Protein 4QHQ (pdb70)

CATH classification: 3.40.190.10 (+1 more: 3.40.190.10)

Organism: Burkholderia cenocepacia (strain ATCC BAA-245 / DSM 16553 / LMG 16656 / NCTC 13227 / J2315 / CF5610) (NCBI:txid216591)

Foldseek 3Di:
DAEEEEEPFPGVVLVVQLCVLLCPPVVDHYDYHYDHADPPPLVCQQVVVGFKYWYFFPLLVVLVCVVPVAQKDFLWFWWFFWWFKFAPADLAPVPAAQQFEEEFAARFLRQLVVVVQCVVSVQFDFAPPCNDPSHGHHPVRTPGHPSNYHYHHDHQLCVVVCRVPGGMYTHDPRNCVRSVHQRVPGGSGTGDPPDRITIGMMGRNVCSPPPVSVSSVDSSVDPSSQVCCCPVRVPSIHTPD

InterPro domains:
  IPR004872 Lipoprotein NlpA family [PF03180] (32-269)
  IPR004872 Lipoprotein NlpA family [PIRSF002854] (9-270)
  IPR004872 Lipoprotein NlpA family [PTHR30429] (13-269)
  IPR004872 Lipoprotein NlpA family [TIGR00363] (19-269)

Sequence (241 aa):
VIKVGTVAGPDSSSEVWQVVQKVAKEKEGLNVKVIEFNDYVQPNAALDSGDLDANSFQHQPYLDSQVKQRGYKIVSAGLTYISPIGVYSKKFKSLKDLPQGAKLAVPNDPSNENRALLLLQTQGVIKLKAGAGTGGNNATVLDIAENPKKLKISELDAAQLPRVLSDVDAAVINTNYALAANLQPTKDAIALESLTSPYANLIAVRAKDKDQQPWVKKLVKAYQSPEVKEFIKKQFKGSMVASF

Solvent-accessible surface area: 10335 Å² total

Radius of gyration: 18.21 Å; Cα contacts (8 Å, |Δi|>4): 493; chains: 1; bounding box: 34×39×51 Å

Nearest PDB structures (foldseek):
  4qhq-assembly1_A  TM=1.004E+00  e=5.718E-58  Burkholderia cenocepacia J2315
  4got-assembly1_A  TM=9.469E-01  e=1.196E-31  Bacillus subtilis subsp. subtilis str. 168
  4ef2-assembly2_B  TM=9.123E-01  e=5.871E-31  Enterococcus faecalis V583
  3up9-assembly1_A  TM=9.491E-01  e=9.399E-27  Schaalia dentiphila ATCC 17982
  4ntl-assembly1_A-2  TM=8.459E-01  e=2.495E-27  Enterococcus faecalis V583

Secondary structure (DSSP, 8-state):
-EEEEEETTHHHHHHHHHHHHHHHHH---EEEEEESSSSSHHHHHHHTS-SEEEEEEHHHHHHHHHHH---EEEEEE-EE---EEE-SS-SSGGGPPTT-EEEEE-SHHHHHHHHHHHHHTTS-EEPTTTTSTT----GGGEEE-TT--EEEEE-GGGGGGGGGGSSEEEE-HHHHHHTT--TTTT-SEE--SSSS--EEEEEEGGGTT-HHHHHHHHHHSSHHHHHHHHHHHTTSSEE--

Structure (mmCIF, N/CA/C/O backbone):
data_4QHQ
#
_entry.id   4QHQ
#
_cell.length_a   31.630
_cell.length_b   67.170
_cell.length_c   55.480
_cell.angle_alpha   90.000
_cell.angle_beta   101.600
_cell.angle_gamma   90.000
#
_symmetry.space_group_name_H-M   'P 1 21 1'
#
loop_
_entity.id
_entity.type
_entity.pdbx_description
1 polymer Lipoprotein
2 non-polymer METHIONINE
3 non-polymer DI(HYDROXYETHYL)ETHER
4 water water
#
loop_
_atom_site.group_PDB
_atom_site.id
_atom_site.type_symbol
_atom_site.label_atom_id
_atom_site.label_alt_id
_atom_site.label_comp_id
_atom_site.label_asym_id
_atom_site.label_entity_id
_atom_site.label_seq_id
_atom_site.pdbx_PDB_ins_code
_atom_site.Cartn_x
_atom_site.Cartn_y
_atom_site.Cartn_z
_atom_site.occupancy
_atom_site.B_iso_or_equiv
_atom_site.auth_seq_id
_atom_site.auth_comp_id
_atom_site.auth_asym_id
_atom_site.auth_atom_id
_atom_site.pdbx_PDB_model_num
ATOM 1 N N . VAL A 1 1 ? -9.410 3.935 18.104 1.00 26.29 31 VAL A N 1
ATOM 2 C CA . VAL A 1 1 ? -10.189 3.500 16.956 1.00 23.33 31 VAL A CA 1
ATOM 3 C C . VAL A 1 1 ? -10.236 4.603 15.915 1.00 26.11 31 VAL A C 1
ATOM 4 O O . VAL A 1 1 ? -10.770 5.685 16.165 1.00 30.65 31 VAL A O 1
ATOM 8 N N . ILE A 1 2 ? -9.665 4.322 14.750 1.00 20.05 32 ILE A N 1
ATOM 9 C CA . ILE A 1 2 ? -9.585 5.305 13.678 1.00 17.92 32 ILE A CA 1
ATOM 10 C C . ILE A 1 2 ? -10.727 5.145 12.679 1.00 22.03 32 ILE A C 1
ATOM 11 O O . ILE A 1 2 ? -10.780 4.164 11.934 1.00 21.53 32 ILE A O 1
ATOM 16 N N . LYS A 1 3 ? -11.633 6.121 12.669 1.00 17.72 33 LYS A N 1
ATOM 17 C CA . LYS A 1 3 ? -12.784 6.097 11.780 1.00 16.08 33 LYS A CA 1
ATOM 18 C C . LYS A 1 3 ? -12.437 6.793 10.469 1.00 15.44 33 LYS A C 1
ATOM 19 O O . LYS A 1 3 ? -12.142 7.993 10.438 1.00 15.01 33 LYS A O 1
ATOM 25 N N . VAL A 1 4 ? -12.441 6.020 9.390 1.00 15.66 34 VAL A N 1
ATOM 26 C CA . VAL A 1 4 ? -12.110 6.543 8.069 1.00 12.47 34 VAL A CA 1
ATOM 27 C C . VAL A 1 4 ? -13.333 6.497 7.185 1.00 12.67 34 VAL A C 1
ATOM 28 O O . VAL A 1 4 ? -13.877 5.425 6.938 1.00 14.29 34 VAL A O 1
ATOM 32 N N . GLY A 1 5 ? -13.764 7.664 6.717 1.00 12.13 35 GLY A N 1
ATOM 33 C CA . GLY A 1 5 ? -14.890 7.745 5.801 1.00 13.66 35 GLY A CA 1
ATOM 34 C C . GLY A 1 5 ? -14.491 7.536 4.357 1.00 13.80 35 GLY A C 1
ATOM 35 O O . GLY A 1 5 ? -13.484 8.065 3.885 1.00 12.44 35 GLY A O 1
ATOM 36 N N . THR A 1 6 ? -15.299 6.779 3.631 1.00 11.81 36 THR A N 1
ATOM 37 C CA . THR A 1 6 ? -15.029 6.591 2.220 1.00 13.64 36 THR A CA 1
ATOM 38 C C . THR A 1 6 ? -16.340 6.409 1.481 1.00 13.00 36 THR A C 1
ATOM 39 O O . THR A 1 6 ? -17.392 6.339 2.111 1.00 14.32 36 THR A O 1
ATOM 43 N N . VAL A 1 7 ? -16.275 6.376 0.156 1.00 12.28 37 VAL A N 1
ATOM 44 C CA . VAL A 1 7 ? -17.472 6.209 -0.648 1.00 11.71 37 VAL A CA 1
ATOM 45 C C . VAL A 1 7 ? -17.631 4.738 -1.021 1.00 12.82 37 VAL A C 1
ATOM 46 O O . VAL A 1 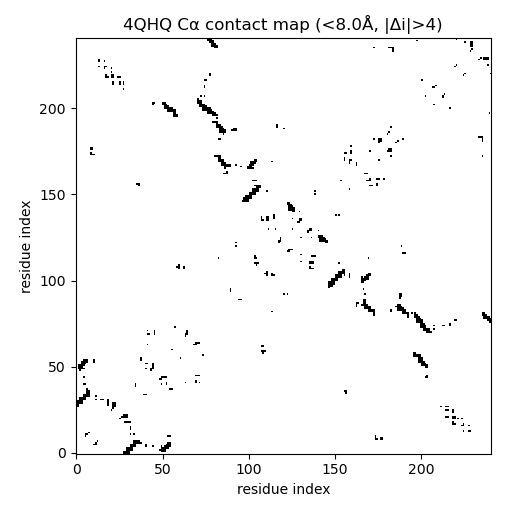7 ? -16.665 4.079 -1.410 1.00 13.79 37 VAL A O 1
ATOM 50 N N . ALA A 1 8 ? -18.844 4.219 -0.859 1.00 12.92 38 ALA A N 1
ATOM 51 C CA . ALA A 1 8 ? -19.141 2.839 -1.237 1.00 13.42 38 ALA A CA 1
ATOM 52 C C . ALA A 1 8 ? -18.695 2.575 -2.664 1.00 16.82 38 ALA A C 1
ATOM 53 O O . ALA A 1 8 ? -18.855 3.425 -3.539 1.00 24.98 38 ALA A O 1
ATOM 55 N N . GLY A 1 9 ? -18.153 1.392 -2.900 1.00 13.31 39 GLY A N 1
ATOM 56 C CA . GLY A 1 9 ? -17.631 1.064 -4.214 1.00 18.22 39 GLY A CA 1
ATOM 57 C C . GLY A 1 9 ? -16.158 0.732 -4.145 1.00 14.33 39 GLY A C 1
ATOM 58 O O . GLY A 1 9 ? -15.695 0.203 -3.139 1.00 15.45 39 GLY A O 1
ATOM 59 N N . PRO A 1 10 ? -15.410 1.058 -5.207 1.00 12.50 40 PRO A N 1
ATOM 60 C CA . PRO A 1 10 ? -13.973 0.771 -5.260 1.00 12.88 40 PRO A CA 1
ATOM 61 C C . PRO A 1 10 ? -13.213 1.279 -4.037 1.00 13.39 40 PRO A C 1
ATOM 62 O O . PRO A 1 10 ? -12.324 0.569 -3.548 1.00 13.56 40 PRO A O 1
ATOM 66 N N . ASP A 1 11 ? -13.544 2.472 -3.539 1.00 12.77 41 ASP A N 1
ATOM 67 C CA . ASP A 1 11 ? -12.834 3.001 -2.375 1.00 13.00 41 ASP A CA 1
ATOM 68 C C . ASP A 1 11 ? -13.035 2.114 -1.151 1.00 12.94 41 ASP A C 1
ATOM 69 O O . ASP A 1 11 ? -12.085 1.835 -0.411 1.00 13.24 41 ASP A O 1
ATOM 74 N N . SER A 1 12 ? -14.266 1.692 -0.899 1.00 12.09 42 SER A N 1
ATOM 75 C CA A SER A 1 12 ? -14.537 0.838 0.250 0.41 14.21 42 SER A CA 1
ATOM 76 C CA B SER A 1 12 ? -14.537 0.835 0.247 0.31 14.32 42 SER A CA 1
ATOM 77 C CA C SER A 1 12 ? -14.545 0.828 0.241 0.28 14.46 42 SER A CA 1
ATOM 78 C C . SER A 1 12 ? -13.840 -0.514 0.090 1.00 17.22 42 SER A C 1
ATOM 79 O O . SER A 1 12 ? -13.337 -1.076 1.060 1.00 15.32 42 SER A O 1
ATOM 86 N N . GLU A 1 13 ? -13.800 -1.030 -1.136 1.00 13.58 43 GLU A N 1
ATOM 87 C CA . GLU A 1 13 ? -13.084 -2.274 -1.392 1.00 13.93 43 GLU A CA 1
ATOM 88 C C . GLU A 1 13 ? -11.612 -2.122 -1.023 1.00 15.16 43 GLU A C 1
ATOM 89 O O . GLU A 1 13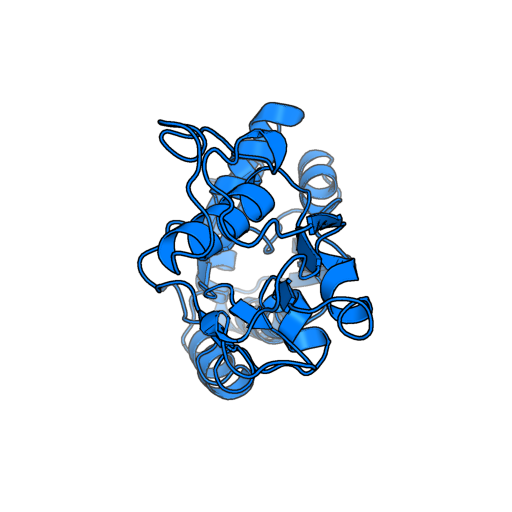 ? -11.074 -2.933 -0.276 1.00 14.19 43 GLU A O 1
ATOM 95 N N . VAL A 1 14 ? -10.962 -1.083 -1.537 1.00 13.34 44 VAL A N 1
ATOM 96 C CA . VAL A 1 14 ? -9.560 -0.827 -1.213 1.00 12.21 44 VAL A CA 1
ATOM 97 C C . VAL A 1 14 ? -9.348 -0.729 0.287 1.00 13.70 44 VAL A C 1
ATOM 98 O O . VAL A 1 14 ? -8.376 -1.275 0.841 1.00 13.78 44 VAL A O 1
ATOM 102 N N . TRP A 1 15 ? -10.281 -0.064 0.955 1.00 11.33 45 TRP A N 1
ATOM 103 C CA . TRP A 1 15 ? -10.141 0.139 2.391 1.00 13.37 45 TRP A CA 1
ATOM 104 C C . TRP A 1 15 ? -10.264 -1.126 3.234 1.00 11.74 45 TRP A C 1
ATOM 105 O O . TRP A 1 15 ? -9.747 -1.159 4.345 1.00 14.52 45 TRP A O 1
ATOM 116 N N . GLN A 1 16 ? -10.893 -2.173 2.705 1.00 13.69 46 GLN A N 1
ATOM 117 C CA . GLN A 1 16 ? -10.860 -3.465 3.381 1.00 13.28 46 GLN A CA 1
ATOM 118 C C . GLN A 1 16 ? -9.422 -3.982 3.441 1.00 13.92 46 GLN A C 1
ATOM 119 O O . GLN A 1 16 ? -8.998 -4.551 4.453 1.00 16.17 46 GLN A O 1
ATOM 125 N N . VAL A 1 17 ? -8.664 -3.762 2.370 1.00 15.22 47 VAL A N 1
ATOM 126 C CA . VAL A 1 17 ? -7.259 -4.149 2.365 1.00 18.77 47 VAL A CA 1
ATOM 127 C C . VAL A 1 17 ? -6.452 -3.245 3.301 1.00 15.33 47 VAL A C 1
ATOM 128 O O . VAL A 1 17 ? -5.626 -3.725 4.077 1.00 17.63 47 VAL A O 1
ATOM 132 N N . VAL A 1 18 ? -6.692 -1.937 3.227 1.00 15.35 48 VAL A N 1
ATOM 133 C CA . VAL A 1 18 ? -5.944 -1.007 4.062 1.00 14.03 48 VAL A CA 1
ATOM 134 C C . VAL A 1 18 ? -6.195 -1.315 5.541 1.00 15.00 48 VAL A C 1
ATOM 135 O O . VAL A 1 18 ? -5.279 -1.260 6.372 1.00 17.12 48 VAL A O 1
ATOM 139 N N . GLN A 1 19 ? -7.442 -1.644 5.866 1.00 16.13 49 GLN A N 1
ATOM 140 C CA . GLN A 1 19 ? -7.820 -2.006 7.229 1.00 16.92 49 GLN A CA 1
ATOM 141 C C . GLN A 1 19 ? -6.976 -3.166 7.737 1.00 18.24 49 GLN A C 1
ATOM 142 O O . GLN A 1 19 ? -6.489 -3.146 8.877 1.00 19.06 49 GLN A O 1
ATOM 148 N N . LYS A 1 20 ? -6.791 -4.171 6.884 1.00 17.78 50 LYS A N 1
ATOM 149 C CA . LYS A 1 20 ? -5.996 -5.340 7.238 1.00 21.65 50 LYS A CA 1
ATOM 150 C C . LYS A 1 20 ? -4.516 -4.987 7.421 1.00 17.40 50 LYS A C 1
ATOM 151 O O . LYS A 1 20 ? -3.903 -5.363 8.420 1.00 20.34 50 LYS A O 1
ATOM 153 N N . VAL A 1 21 ? -3.956 -4.247 6.468 1.00 18.99 51 VAL A N 1
ATOM 154 C CA . VAL A 1 21 ? -2.565 -3.812 6.547 1.00 20.25 51 VAL A CA 1
ATOM 155 C C . VAL A 1 21 ? -2.322 -2.932 7.777 1.00 17.95 51 VAL A C 1
ATOM 156 O O . VAL A 1 21 ? -1.330 -3.102 8.491 1.00 20.39 51 VAL A O 1
ATOM 160 N N . ALA A 1 22 ? -3.230 -1.991 8.018 1.00 18.35 52 ALA A N 1
ATOM 161 C CA . ALA A 1 22 ? -3.104 -1.096 9.169 1.00 17.72 52 ALA A CA 1
ATOM 162 C C . ALA A 1 22 ? -3.008 -1.878 10.477 1.00 17.70 52 ALA A C 1
ATOM 163 O O . ALA A 1 22 ? -2.205 -1.555 11.350 1.00 20.02 52 ALA A O 1
ATOM 165 N N . LYS A 1 23 ? -3.807 -2.929 10.604 1.00 18.26 53 LYS A N 1
ATOM 166 C CA . LYS A 1 23 ? -3.755 -3.752 11.803 1.00 23.03 53 LYS A CA 1
ATOM 167 C C . LYS A 1 23 ? -2.455 -4.541 11.887 1.00 24.31 53 LYS A C 1
ATOM 168 O O . LYS A 1 23 ? -1.766 -4.508 12.904 1.00 26.51 53 LYS A O 1
ATOM 174 N N . GLU A 1 24 ? -2.111 -5.236 10.810 1.00 22.57 54 GLU A N 1
ATOM 175 C CA . GLU A 1 24 ? -0.992 -6.170 10.837 1.00 23.57 54 GLU A CA 1
ATOM 176 C C . GLU A 1 24 ? 0.377 -5.495 10.860 1.00 24.05 54 GLU A C 1
ATOM 177 O O . GLU A 1 24 ? 1.311 -5.989 11.488 1.00 32.79 54 GLU A O 1
ATOM 183 N N . LYS A 1 25 ? 0.498 -4.372 10.168 1.00 29.77 55 LYS A N 1
ATOM 184 C CA . LYS A 1 25 ? 1.790 -3.724 9.997 1.00 27.50 55 LYS A CA 1
ATOM 185 C C . LYS A 1 25 ? 1.941 -2.501 10.893 1.00 27.45 55 LYS A C 1
ATOM 186 O O . LYS A 1 25 ? 3.050 -2.160 11.295 1.00 31.26 55 LYS A O 1
ATOM 192 N N . GLU A 1 26 ? 0.831 -1.840 11.207 1.00 24.32 56 GLU A N 1
ATOM 193 C CA . GLU A 1 26 ? 0.902 -0.580 11.945 1.00 27.87 56 GLU A CA 1
ATOM 194 C C . GLU A 1 26 ? 0.202 -0.609 13.306 1.00 24.70 56 GLU A C 1
ATOM 195 O O . GLU A 1 26 ? 0.198 0.389 14.018 1.00 33.70 56 GLU A O 1
ATOM 201 N N . GLY A 1 27 ? -0.386 -1.746 13.663 1.00 25.59 57 GLY A N 1
ATOM 202 C CA . GLY A 1 27 ? -1.084 -1.873 14.935 1.00 30.50 57 GLY A CA 1
ATOM 203 C C . GLY A 1 27 ? -2.290 -0.958 15.114 1.00 28.46 57 GLY A C 1
ATOM 204 O O . GLY A 1 27 ? -2.748 -0.744 16.239 1.00 32.54 57 GLY A O 1
ATOM 205 N N . LEU A 1 28 ? -2.810 -0.425 14.009 1.00 21.20 58 LEU A N 1
ATOM 206 C CA . LEU A 1 28 ? -3.953 0.482 14.045 1.00 22.60 58 LEU A CA 1
ATOM 207 C C . LEU A 1 28 ? -5.275 -0.258 13.931 1.00 25.09 58 LEU A C 1
ATOM 208 O O . LEU A 1 28 ? -5.392 -1.220 13.169 1.00 25.13 58 LEU A O 1
ATOM 213 N N . ASN A 1 29 ? -6.271 0.218 14.672 1.00 20.55 59 ASN A N 1
ATOM 214 C CA . ASN A 1 29 ? -7.636 -0.288 14.573 1.00 20.29 59 ASN A CA 1
ATOM 215 C C . ASN A 1 29 ? -8.472 0.647 13.707 1.00 20.50 59 ASN A C 1
ATOM 216 O O . ASN A 1 29 ? -8.982 1.659 14.185 1.00 22.96 59 ASN A O 1
ATOM 221 N N . VAL A 1 30 ? -8.602 0.302 12.429 1.00 17.07 60 VAL A N 1
ATOM 222 C CA . VAL A 1 30 ? -9.309 1.150 11.480 1.00 19.15 60 VAL A CA 1
ATOM 223 C C . VAL A 1 30 ? -10.736 0.668 11.266 1.00 20.23 60 VAL A C 1
ATOM 224 O O . VAL A 1 30 ? -10.973 -0.522 11.039 1.00 20.61 60 VAL A O 1
ATOM 228 N N . LYS A 1 31 ? -11.687 1.592 11.355 1.00 17.31 61 LYS A N 1
ATOM 229 C CA . LYS A 1 31 ? -13.064 1.281 11.003 1.00 17.57 61 LYS A CA 1
ATOM 230 C C . LYS A 1 31 ? -13.425 2.050 9.742 1.00 16.34 61 LYS A C 1
ATOM 231 O O . LYS A 1 31 ? -13.163 3.251 9.629 1.00 19.25 61 LYS A O 1
ATOM 237 N N . VAL A 1 32 ? -13.994 1.349 8.770 1.00 17.41 62 VAL A N 1
ATOM 238 C CA . VAL A 1 32 ? -14.323 1.965 7.496 1.00 17.03 62 VAL A CA 1
ATOM 239 C C . VAL A 1 32 ? -15.793 2.337 7.482 1.00 15.87 62 VAL A C 1
ATOM 240 O O . VAL A 1 32 ? -16.668 1.472 7.546 1.00 21.75 62 VAL A O 1
ATOM 244 N N . ILE A 1 33 ? -16.050 3.639 7.424 1.00 14.90 63 ILE A N 1
ATOM 245 C CA . ILE A 1 33 ? -17.406 4.172 7.433 1.00 16.15 63 ILE A CA 1
ATOM 246 C C . ILE A 1 33 ? -17.771 4.561 6.008 1.00 15.50 63 ILE A C 1
ATOM 247 O O . ILE A 1 33 ? -17.142 5.435 5.430 1.00 14.49 63 ILE A O 1
ATOM 252 N N . GLU A 1 34 ? -18.801 3.929 5.459 1.00 17.46 64 GLU A N 1
ATOM 253 C CA . GLU A 1 34 ? -19.172 4.138 4.067 1.00 14.83 64 GLU A CA 1
ATOM 254 C C . GLU A 1 34 ? -20.255 5.192 3.872 1.00 15.50 64 GLU A C 1
ATOM 255 O O . GLU A 1 34 ? -21.219 5.271 4.634 1.00 19.14 64 GLU A O 1
ATOM 261 N N . PHE A 1 35 ? -20.077 5.999 2.831 1.00 13.69 65 PHE A N 1
ATOM 262 C CA . PHE A 1 35 ? -21.035 7.018 2.446 1.00 15.22 65 PHE A CA 1
ATOM 263 C C . PHE A 1 35 ? -21.422 6.725 1.009 1.00 18.01 65 PHE A C 1
ATOM 264 O O . PHE A 1 35 ? -20.630 6.163 0.248 1.00 17.29 65 PHE A O 1
ATOM 272 N N . ASN A 1 36 ? -22.631 7.111 0.627 1.00 19.18 66 ASN A N 1
ATOM 273 C CA . ASN A 1 36 ? -23.136 6.782 -0.692 1.00 17.86 66 ASN A CA 1
ATOM 274 C C . ASN A 1 36 ? -22.665 7.746 -1.771 1.00 19.66 66 ASN A C 1
ATOM 275 O O . ASN A 1 36 ? -22.618 7.381 -2.943 1.00 22.44 66 ASN A O 1
ATOM 277 N N . ASP A 1 37 ? -22.339 8.976 -1.381 1.00 17.56 67 ASP A N 1
ATOM 278 C CA . ASP A 1 37 ? -21.880 9.973 -2.348 1.00 16.43 67 ASP A CA 1
ATOM 279 C C . ASP A 1 37 ? -20.824 10.918 -1.757 1.00 14.59 67 ASP A C 1
ATOM 280 O O . ASP A 1 37 ? -20.349 10.698 -0.645 1.00 16.74 67 ASP A O 1
ATOM 285 N N . TYR A 1 38 ? -20.486 11.976 -2.493 1.00 12.14 68 TYR A N 1
ATOM 286 C CA . TYR A 1 38 ? -19.348 12.827 -2.152 1.00 12.92 68 TYR A CA 1
ATOM 287 C C . TYR A 1 38 ? -19.688 13.870 -1.108 1.00 13.24 68 TYR A C 1
ATOM 288 O O . TYR A 1 38 ? -18.795 14.536 -0.602 1.00 14.42 68 TYR A O 1
ATOM 297 N N . VAL A 1 39 ? -20.976 14.014 -0.800 1.00 15.21 69 VAL A N 1
ATOM 298 C CA . VAL A 1 39 ? -21.484 15.206 -0.119 1.00 17.90 69 VAL A CA 1
ATOM 299 C C . VAL A 1 39 ? -21.071 15.324 1.342 1.00 14.55 69 VAL A C 1
ATOM 300 O O . VAL A 1 39 ? -20.751 16.416 1.823 1.00 17.31 69 VAL A O 1
ATOM 304 N N . GLN A 1 40 ? -21.062 14.204 2.051 1.00 14.90 70 GLN A N 1
ATOM 305 C CA . GLN A 1 40 ? -20.910 14.265 3.506 1.00 15.82 70 GLN A CA 1
ATOM 306 C C . GLN A 1 40 ? -19.550 14.016 4.161 1.00 18.02 70 GLN A C 1
ATOM 307 O O . GLN A 1 40 ? -19.360 14.486 5.279 1.00 15.36 70 GLN A O 1
ATOM 313 N N . PRO A 1 41 ? -18.628 13.260 3.524 1.00 13.84 71 PRO A N 1
ATOM 314 C CA . PRO A 1 41 ? -17.441 12.912 4.329 1.00 10.55 71 PRO A CA 1
ATOM 315 C C . PRO A 1 41 ? -16.607 14.070 4.864 1.00 12.94 71 PRO A C 1
ATOM 316 O O . PRO A 1 41 ? -16.066 13.923 5.974 1.00 11.91 71 PRO A O 1
ATOM 320 N N . ASN A 1 42 ? -16.509 15.196 4.165 1.00 12.10 72 ASN A N 1
ATOM 321 C CA . ASN A 1 42 ? -15.743 16.309 4.733 1.00 12.24 72 ASN A CA 1
ATOM 322 C C . ASN A 1 42 ? -16.433 16.952 5.930 1.00 11.68 72 ASN A C 1
ATOM 323 O O . ASN A 1 42 ? -15.772 17.299 6.903 1.00 12.21 72 ASN A O 1
ATOM 328 N N . ALA A 1 43 ? -17.751 17.103 5.869 1.00 13.13 73 ALA A N 1
ATOM 329 C CA . ALA A 1 43 ? -18.513 17.635 6.986 1.00 17.37 73 ALA A CA 1
ATOM 330 C C . ALA A 1 43 ? -18.370 16.718 8.207 1.00 15.49 73 ALA A C 1
ATOM 331 O O . ALA A 1 43 ? -18.256 17.176 9.354 1.00 17.90 73 ALA A O 1
ATOM 333 N N . ALA A 1 44 ? -18.342 15.416 7.942 1.00 14.29 74 ALA A N 1
ATOM 334 C CA . ALA A 1 44 ? -18.245 14.418 8.999 1.00 19.30 74 ALA A CA 1
ATOM 335 C C . ALA A 1 44 ? -16.850 14.420 9.613 1.00 14.93 74 ALA A C 1
ATOM 336 O O . ALA A 1 44 ? -16.697 14.206 10.811 1.00 16.06 74 ALA A O 1
ATOM 338 N N . LEU A 1 45 ? -15.836 14.681 8.803 1.00 12.38 75 LEU A N 1
ATOM 339 C CA . LEU A 1 45 ? -14.478 14.852 9.297 1.00 15.43 75 LEU A CA 1
ATOM 340 C C . LEU A 1 45 ? -14.328 16.142 10.110 1.00 15.09 75 LEU A C 1
ATOM 341 O O . LEU A 1 45 ? -13.725 16.160 11.185 1.00 16.76 75 LEU A O 1
ATOM 346 N N . ASP A 1 46 ? -14.878 17.229 9.587 1.00 14.78 76 ASP A N 1
ATOM 347 C CA . ASP A 1 46 ? -14.815 18.518 10.251 1.00 15.99 76 ASP A CA 1
ATOM 348 C C . ASP A 1 46 ? -15.485 18.471 11.631 1.00 19.79 76 ASP A C 1
ATOM 349 O O . ASP A 1 46 ? -15.029 19.123 12.575 1.00 22.10 76 ASP A O 1
ATOM 354 N N . SER A 1 47 ? -16.553 17.682 11.748 1.00 16.53 77 SER A N 1
ATOM 355 C CA . SER A 1 47 ? -17.357 17.646 12.972 1.00 20.48 77 SER A CA 1
ATOM 356 C C . SER A 1 47 ? -16.796 16.704 14.028 1.00 20.38 77 SER A C 1
ATOM 357 O O . SER A 1 47 ? -17.238 16.730 15.173 1.00 25.54 77 SER A O 1
ATOM 360 N N . GLY A 1 48 ? -15.844 15.861 13.651 1.00 18.77 78 GLY A N 1
ATOM 361 C CA . GLY A 1 48 ? -15.230 14.956 14.608 1.00 18.54 78 GLY A CA 1
ATOM 362 C C . GLY A 1 48 ? -15.756 13.542 14.477 1.00 20.63 78 GLY A C 1
ATOM 363 O O . GLY A 1 48 ? -15.213 12.615 15.071 1.00 21.60 78 GLY A O 1
ATOM 364 N N . ASP A 1 49 ? -16.810 13.371 13.685 1.00 18.28 79 ASP A N 1
ATOM 365 C CA . ASP A 1 49 ? -17.419 12.054 13.517 1.00 20.34 79 ASP A CA 1
ATOM 366 C C . ASP A 1 49 ? -16.472 11.073 12.841 1.00 24.01 79 ASP A C 1
ATOM 367 O O . ASP A 1 49 ? -16.544 9.869 13.083 1.00 25.09 79 ASP A O 1
ATOM 372 N N . LEU A 1 50 ? -15.599 11.594 11.982 1.00 16.63 80 LEU A N 1
ATOM 373 C CA . LEU A 1 50 ? -14.537 10.795 11.387 1.00 16.25 80 LEU A CA 1
ATOM 374 C C . LEU A 1 50 ? -13.192 11.324 11.838 1.00 15.54 80 LEU A C 1
ATOM 375 O O . LEU A 1 50 ? -13.060 12.495 12.202 1.00 17.40 80 LEU A O 1
ATOM 380 N N . ASP A 1 51 ? -12.185 10.463 11.771 1.00 15.91 81 ASP A N 1
ATOM 381 C CA . ASP A 1 51 ? -10.798 10.882 11.930 1.00 13.39 81 ASP A CA 1
ATOM 382 C C . ASP A 1 51 ? -10.070 11.171 10.608 1.00 14.53 81 ASP A C 1
ATOM 383 O O . ASP A 1 51 ? -9.100 11.928 10.580 1.00 14.70 81 ASP A O 1
ATOM 388 N N . ALA A 1 52 ? -10.523 10.555 9.522 1.00 15.05 82 ALA A N 1
ATOM 389 C CA . ALA A 1 52 ? -9.941 10.795 8.219 1.00 14.18 82 ALA A CA 1
ATOM 390 C C . ALA A 1 52 ? -10.982 10.447 7.172 1.00 11.79 82 ALA A C 1
ATOM 391 O O . ALA A 1 52 ? -11.968 9.764 7.463 1.00 13.34 82 ALA A O 1
ATOM 393 N N . ASN A 1 53 ? -10.770 10.914 5.953 1.00 9.96 83 ASN A N 1
ATOM 394 C CA . ASN A 1 53 ? -11.552 10.394 4.841 1.00 11.21 83 ASN A CA 1
ATOM 395 C C . ASN A 1 53 ? -10.674 10.135 3.637 1.00 12.50 83 ASN A C 1
ATOM 396 O O . ASN A 1 53 ? -9.538 10.594 3.577 1.00 11.42 83 ASN A O 1
ATOM 401 N N . SER A 1 54 ? -11.204 9.368 2.692 1.00 10.07 84 SER A N 1
ATOM 402 C CA . SER A 1 54 ? -10.426 8.919 1.542 1.00 8.89 84 SER A CA 1
ATOM 403 C C . SER A 1 54 ? -11.380 8.721 0.385 1.00 10.28 84 SER A C 1
ATOM 404 O O . SER A 1 54 ? -11.870 7.616 0.141 1.00 11.54 84 SER A O 1
ATOM 407 N N . PHE A 1 55 ? -11.670 9.815 -0.314 1.00 7.90 85 PHE A N 1
ATOM 408 C CA . PHE A 1 55 ? -12.674 9.772 -1.369 1.00 8.17 85 PHE A CA 1
ATOM 409 C C . PHE A 1 55 ? -12.508 10.856 -2.430 1.00 8.88 85 PHE A C 1
ATOM 410 O O . PHE A 1 55 ? -13.232 10.831 -3.406 1.00 10.79 85 PHE A O 1
ATOM 418 N N . GLN A 1 56 ? -11.613 11.818 -2.230 1.00 8.45 86 GLN A N 1
ATOM 419 C CA . GLN A 1 56 ? -11.615 13.014 -3.071 1.00 9.01 86 GLN A CA 1
ATOM 420 C C . GLN A 1 56 ? -10.258 13.363 -3.639 1.00 8.96 86 GLN A C 1
ATOM 421 O O . GLN A 1 56 ? -9.231 12.874 -3.184 1.00 8.81 86 GLN A O 1
ATOM 427 N N . HIS A 1 57 ? -10.262 14.225 -4.654 1.00 8.67 87 HIS A N 1
ATOM 428 C CA . HIS A 1 57 ? -9.026 14.827 -5.154 1.00 8.42 87 HIS A CA 1
ATOM 429 C C . HIS A 1 57 ? -8.848 16.245 -4.586 1.00 9.55 87 HIS A C 1
ATOM 430 O O . HIS A 1 57 ? -9.745 16.774 -3.928 1.00 10.11 87 HIS A O 1
ATOM 437 N N . GLN A 1 58 ? -7.679 16.837 -4.803 1.00 8.88 88 GLN A N 1
ATOM 438 C CA . GLN A 1 58 ? -7.401 18.162 -4.265 1.00 10.54 88 GLN A CA 1
ATOM 439 C C . GLN A 1 58 ? -8.322 19.276 -4.789 1.00 11.07 88 GLN A C 1
ATOM 440 O O . GLN A 1 58 ? -8.746 20.134 -4.009 1.00 11.79 88 GLN A O 1
ATOM 446 N N . PRO A 1 59 ? -8.654 19.273 -6.094 1.00 10.32 89 PRO A N 1
ATOM 447 C CA . PRO A 1 59 ? -9.595 20.304 -6.554 1.00 11.38 89 PRO A CA 1
ATOM 448 C C . PRO A 1 59 ? -10.939 20.209 -5.825 1.00 9.51 89 PRO A C 1
ATOM 449 O O . PRO A 1 59 ? -11.522 21.244 -5.487 1.00 12.45 89 PRO A O 1
ATOM 453 N N . TYR A 1 60 ? -11.404 19.002 -5.542 1.00 9.20 90 TYR A N 1
ATOM 454 C CA . TYR A 1 60 ? -12.648 18.860 -4.789 1.00 9.12 90 TYR A CA 1
ATOM 455 C C . TYR A 1 60 ? -12.505 19.407 -3.354 1.00 9.55 90 TYR A C 1
ATOM 456 O O . TYR A 1 60 ? -13.368 20.150 -2.881 1.00 12.36 90 TYR A O 1
ATOM 465 N N . LEU A 1 61 ? -11.424 19.043 -2.671 1.00 8.70 91 LEU A N 1
ATOM 466 C CA . LEU A 1 61 ? -11.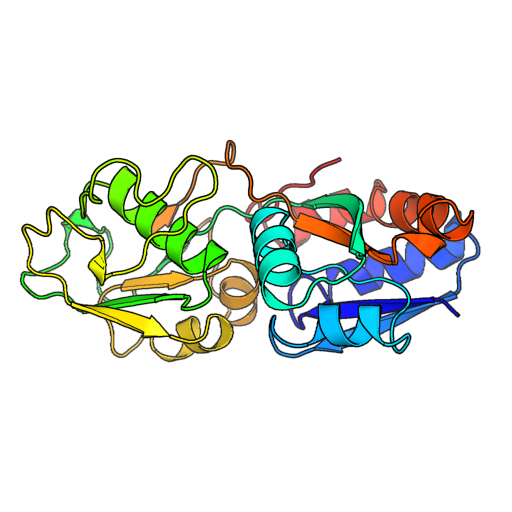182 19.531 -1.315 1.00 9.37 91 LEU A CA 1
ATOM 467 C C . LEU A 1 61 ? -11.086 21.054 -1.315 1.00 11.33 91 LEU A C 1
ATOM 468 O O . LEU A 1 61 ? -11.636 21.723 -0.439 1.00 12.92 91 LEU A O 1
ATOM 473 N N . ASP A 1 62 ? -10.392 21.611 -2.307 1.00 10.87 92 ASP A N 1
ATOM 474 C CA . ASP A 1 62 ? -10.257 23.069 -2.406 1.00 12.57 92 ASP A CA 1
ATOM 475 C C . ASP A 1 62 ? -11.619 23.753 -2.551 1.00 14.59 92 ASP A C 1
ATOM 476 O O . ASP A 1 62 ? -11.875 24.794 -1.932 1.00 14.80 92 ASP A O 1
ATOM 481 N N . SER A 1 63 ? -12.482 23.165 -3.374 1.00 12.46 93 SER A N 1
ATOM 482 C CA . SER A 1 63 ? -13.833 23.680 -3.569 1.00 13.03 93 SER A CA 1
ATOM 483 C C . SER A 1 63 ? -14.609 23.630 -2.258 1.00 12.23 93 SER A C 1
ATOM 484 O O . SER A 1 63 ? -15.286 24.585 -1.889 1.00 14.25 93 SER A O 1
ATOM 487 N N . GLN A 1 64 ? -14.498 22.510 -1.557 1.00 13.19 94 GLN A N 1
ATOM 488 C CA . GLN A 1 64 ? -15.173 22.357 -0.269 1.00 12.47 94 GLN A CA 1
ATOM 489 C C . GLN A 1 64 ? -14.668 23.353 0.785 1.00 12.78 94 GLN A C 1
ATOM 490 O O . GLN A 1 64 ? -15.445 23.892 1.580 1.00 14.92 94 GLN A O 1
ATOM 496 N N . VAL A 1 65 ? -13.364 23.598 0.790 1.00 13.82 95 VAL A N 1
ATOM 497 C CA . VAL A 1 65 ? -12.782 24.579 1.693 1.00 16.14 95 VAL A CA 1
ATOM 498 C C . VAL A 1 65 ? -13.298 25.979 1.345 1.00 17.59 95 VAL A C 1
ATOM 499 O O . VAL A 1 65 ? -13.613 26.772 2.233 1.00 18.23 95 VAL A O 1
ATOM 503 N N . LYS A 1 66 ? -13.430 26.272 0.056 1.00 15.45 96 LYS A N 1
ATOM 504 C CA . LYS A 1 66 ? -13.920 27.584 -0.360 1.00 18.75 96 LYS A CA 1
ATOM 505 C C . LYS A 1 66 ? -15.369 27.787 0.068 1.00 16.56 96 LYS A C 1
ATOM 506 O O . LYS A 1 66 ? -15.785 28.892 0.406 1.00 18.65 96 LYS A O 1
ATOM 512 N N . GLN A 1 67 ? -16.134 26.705 0.063 1.00 15.57 97 GLN A N 1
ATOM 513 C CA . GLN A 1 67 ? -17.548 26.770 0.410 1.00 17.93 97 GLN A CA 1
ATOM 514 C C . GLN A 1 67 ? -17.824 26.776 1.913 1.00 17.21 97 GLN A C 1
ATOM 515 O O . GLN A 1 67 ? -18.735 27.448 2.373 1.00 19.00 97 GLN A O 1
ATOM 521 N N . ARG A 1 68 ? -17.043 26.007 2.668 1.00 16.89 98 ARG A N 1
ATOM 522 C CA . ARG A 1 68 ? -17.360 25.752 4.070 1.00 17.31 98 ARG A CA 1
ATOM 523 C C . ARG A 1 68 ? -16.242 26.125 5.045 1.00 22.95 98 ARG A C 1
ATOM 524 O O . ARG A 1 68 ? -16.428 26.029 6.251 1.00 22.22 98 ARG A O 1
ATOM 532 N N . GLY A 1 69 ? -15.084 26.522 4.525 1.00 24.17 99 GLY A N 1
ATOM 533 C CA . GLY A 1 69 ? -13.961 26.900 5.367 1.00 24.28 99 GLY A CA 1
ATOM 534 C C . GLY A 1 69 ? -13.395 25.776 6.219 1.00 23.19 99 GLY A C 1
ATOM 535 O O . GLY A 1 69 ? -12.798 26.035 7.272 1.00 23.95 99 GLY A O 1
ATOM 536 N N . TYR A 1 70 ? -13.578 24.536 5.773 1.00 22.68 100 TYR A N 1
ATOM 537 C CA . TYR A 1 70 ? -13.080 23.372 6.503 1.00 23.68 100 TYR A CA 1
ATOM 538 C C . TYR A 1 70 ? -11.587 23.472 6.768 1.00 24.55 100 TYR A C 1
ATOM 539 O O . TYR A 1 70 ? -10.814 23.830 5.879 1.00 22.83 100 TYR A O 1
ATOM 548 N N . LYS A 1 71 ? -11.186 23.138 7.991 1.00 26.13 101 LYS A N 1
ATOM 549 C CA . LYS A 1 71 ? -9.770 23.060 8.337 1.00 25.67 101 LYS A CA 1
ATOM 550 C C . LYS A 1 71 ? -9.286 21.628 8.124 1.00 22.50 101 LYS A C 1
ATOM 551 O O . LYS A 1 71 ? -9.013 20.895 9.087 1.00 21.68 101 LYS A O 1
ATOM 553 N N . ILE A 1 72 ? -9.186 21.252 6.854 1.00 19.39 102 ILE A N 1
ATOM 554 C CA . ILE A 1 72 ? -8.910 19.885 6.439 1.00 15.75 102 ILE A CA 1
ATOM 555 C C . ILE A 1 72 ? -7.811 19.908 5.396 1.00 17.52 102 ILE A C 1
ATOM 556 O O . ILE A 1 72 ? -7.833 20.737 4.489 1.00 25.13 102 ILE A O 1
ATOM 561 N N . VAL A 1 73 ? -6.858 18.991 5.514 1.00 16.07 103 VAL A N 1
ATOM 562 C CA . VAL A 1 73 ? -5.710 18.948 4.624 1.00 16.25 103 VAL A CA 1
ATOM 563 C C . VAL A 1 73 ? -5.407 17.531 4.185 1.00 16.39 103 VAL A C 1
ATOM 564 O O . VAL A 1 73 ? -5.797 16.560 4.839 1.00 13.89 103 VAL A O 1
ATOM 568 N N . SER A 1 74 ? -4.680 17.422 3.081 1.00 13.17 104 SER A N 1
ATOM 569 C CA . SER A 1 74 ? -4.220 16.134 2.607 1.00 12.93 104 SER A CA 1
ATOM 570 C C . SER A 1 74 ? -3.103 15.602 3.490 1.00 12.36 104 SER A C 1
ATOM 571 O O . SER A 1 74 ? -2.195 16.336 3.887 1.00 17.10 104 SER A O 1
ATOM 574 N N . ALA A 1 75 ? -3.188 14.317 3.805 1.00 12.69 105 ALA A N 1
ATOM 575 C CA . ALA A 1 75 ? -2.122 13.618 4.497 1.00 12.08 105 ALA A CA 1
ATOM 576 C C . ALA A 1 75 ? -1.305 12.773 3.521 1.00 12.49 105 ALA A C 1
ATOM 577 O O . ALA A 1 75 ? -0.263 12.245 3.872 1.00 16.07 105 ALA A O 1
ATOM 579 N N . GLY A 1 76 ? -1.786 12.636 2.289 1.00 13.07 106 GLY A N 1
ATOM 580 C CA . GLY A 1 76 ? -1.070 11.844 1.305 1.00 12.80 106 GLY A CA 1
ATOM 581 C C . GLY A 1 76 ? -1.963 11.360 0.186 1.00 11.35 106 GLY A C 1
ATOM 582 O O . GLY A 1 76 ? -3.188 11.320 0.318 1.00 13.64 106 GLY A O 1
ATOM 583 N N . LEU A 1 77 ? -1.341 10.973 -0.919 1.00 11.23 107 LEU A N 1
ATOM 584 C CA . LEU A 1 77 ? -2.089 10.585 -2.103 1.00 10.57 107 LEU A CA 1
ATOM 585 C C . LEU A 1 77 ? -2.404 9.099 -2.109 1.00 10.94 107 LEU A C 1
ATOM 586 O O . LEU A 1 77 ? -1.690 8.297 -1.491 1.00 11.85 107 LEU A O 1
ATOM 591 N N . THR A 1 78 ? -3.471 8.740 -2.824 1.00 9.51 108 THR A N 1
ATOM 592 C CA . THR A 1 78 ? -3.923 7.358 -2.862 1.00 9.61 108 THR A CA 1
ATOM 593 C C . THR A 1 78 ? -3.820 6.770 -4.275 1.00 8.25 108 THR A C 1
ATOM 594 O O . THR A 1 78 ? -2.901 6.016 -4.572 1.00 10.54 108 THR A O 1
ATOM 598 N N . TYR A 1 79 ? -4.752 7.145 -5.153 1.00 10.12 109 TYR A N 1
ATOM 599 C CA . TYR A 1 79 ? -4.712 6.707 -6.545 1.00 12.05 109 TYR A CA 1
ATOM 600 C C . TYR A 1 79 ? -5.286 7.813 -7.404 1.00 8.68 109 TYR A C 1
ATOM 601 O O . TYR A 1 79 ? -5.977 8.698 -6.905 1.00 9.32 109 TYR A O 1
ATOM 610 N N . ILE A 1 80 ? -5.019 7.722 -8.708 1.00 9.70 110 ILE A N 1
ATOM 611 C CA . ILE A 1 80 ? -5.643 8.581 -9.702 1.00 10.13 110 ILE A CA 1
ATOM 612 C C . ILE A 1 80 ? -6.487 7.706 -10.631 1.00 11.26 110 ILE A C 1
ATOM 613 O O . ILE A 1 80 ? -6.159 6.538 -10.888 1.00 12.62 110 ILE A O 1
ATOM 618 N N . SER A 1 81 ? -7.599 8.256 -11.101 1.00 8.25 111 SER A N 1
ATOM 619 C CA . SER A 1 81 ? -8.516 7.477 -11.914 1.00 10.21 111 SER A CA 1
ATOM 620 C C . SER A 1 81 ? -9.102 8.359 -13.002 1.00 10.02 111 SER A C 1
ATOM 621 O O . SER A 1 81 ? -10.124 9.015 -12.780 1.00 11.48 111 SER A O 1
ATOM 624 N N . PRO A 1 82 ? -8.457 8.375 -14.170 1.00 10.36 112 PRO A N 1
ATOM 625 C CA . PRO A 1 82 ? -8.900 9.203 -15.303 1.00 10.22 112 PRO A CA 1
ATOM 626 C C . PRO A 1 82 ? -10.396 9.072 -15.574 1.00 12.85 112 PRO A C 1
ATOM 627 O O . PRO A 1 82 ? -10.930 7.967 -15.671 1.00 10.99 112 PRO A O 1
ATOM 631 N N . ILE A 1 83 ? -11.064 10.210 -15.669 1.00 9.55 113 ILE A N 1
ATOM 632 C CA . ILE A 1 83 ? -12.502 10.211 -15.842 1.00 8.95 113 ILE A CA 1
ATOM 633 C C . ILE A 1 83 ? -12.842 9.894 -17.295 1.00 10.40 113 ILE A C 1
ATOM 634 O O . ILE A 1 83 ? -12.142 10.309 -18.231 1.00 11.87 113 ILE A O 1
ATOM 639 N N . GLY A 1 84 ? -13.907 9.131 -17.471 1.00 9.33 114 GLY A N 1
ATOM 640 C CA . GLY A 1 84 ? -14.299 8.716 -18.805 1.00 12.13 114 GLY A CA 1
ATOM 641 C C . GLY A 1 84 ? -15.630 9.261 -19.260 1.00 10.56 114 GLY A C 1
ATOM 642 O O . GLY A 1 84 ? -16.452 9.737 -18.447 1.00 9.46 114 GLY A O 1
ATOM 643 N N . VAL A 1 85 ? -15.833 9.181 -20.571 1.00 12.31 115 VAL A N 1
ATOM 644 C CA . VAL A 1 85 ? -17.113 9.457 -21.203 1.00 10.84 115 VAL A CA 1
ATOM 645 C C . VAL A 1 85 ? -17.704 8.111 -21.598 1.00 11.59 115 VAL A C 1
ATOM 646 O O . VAL A 1 85 ? -17.015 7.272 -22.211 1.00 12.15 115 VAL A O 1
ATOM 650 N N . TYR A 1 86 ? -18.986 7.924 -21.279 1.00 12.41 116 TYR A N 1
ATOM 651 C CA . TYR A 1 86 ? -19.677 6.659 -21.491 1.00 12.16 116 TYR A CA 1
ATOM 652 C C . TYR A 1 86 ? -20.921 6.891 -22.315 1.00 12.40 116 TYR A C 1
ATOM 653 O O . TYR A 1 86 ? -21.504 7.968 -22.284 1.00 12.54 116 TYR A O 1
ATOM 662 N N . SER A 1 87 ? -21.307 5.873 -23.073 1.00 15.23 117 SER A N 1
ATOM 663 C CA . SER A 1 87 ? -22.497 5.953 -23.899 1.00 13.44 117 SER A CA 1
ATOM 664 C C . SER A 1 87 ? -23.043 4.570 -24.158 1.00 15.78 117 SER A C 1
ATOM 665 O O . SER A 1 87 ? -22.296 3.623 -24.394 1.00 19.24 117 SER A O 1
ATOM 668 N N . LYS A 1 88 ? -24.364 4.465 -24.126 1.00 15.27 118 LYS A N 1
ATOM 669 C CA . LYS A 1 88 ? -25.042 3.237 -24.500 1.00 15.69 118 LYS A CA 1
ATOM 670 C C . LYS A 1 88 ? -25.495 3.313 -25.940 1.00 17.28 118 LYS A C 1
ATOM 671 O O . LYS A 1 88 ? -26.099 2.370 -26.437 1.00 21.64 118 LYS A O 1
ATOM 677 N N . LYS A 1 89 ? -25.221 4.439 -26.594 1.00 17.50 119 LYS A N 1
ATOM 678 C CA . LYS A 1 89 ? -25.815 4.722 -27.898 1.00 22.06 119 LYS A CA 1
ATOM 679 C C . LYS A 1 89 ? -24.802 5.031 -29.003 1.00 21.26 119 LYS A C 1
ATOM 680 O O . LYS A 1 89 ? -25.132 4.914 -30.186 1.00 23.82 119 LYS A O 1
ATOM 686 N N . PHE A 1 90 ? -23.585 5.422 -28.632 1.00 20.65 120 PHE A N 1
ATOM 687 C CA . PHE A 1 90 ? -22.570 5.816 -29.617 1.00 18.07 120 PHE A CA 1
ATOM 688 C C . PHE A 1 90 ? -21.185 5.323 -29.229 1.00 19.61 120 PHE A C 1
ATOM 689 O O . PHE A 1 90 ? -20.877 5.214 -28.047 1.00 20.67 120 PHE A O 1
ATOM 697 N N . LYS A 1 91 ? -20.346 5.046 -30.225 1.00 19.59 121 LYS A N 1
ATOM 698 C CA . LYS A 1 91 ? -19.019 4.486 -29.991 1.00 21.13 121 LYS A CA 1
ATOM 699 C C . LYS A 1 91 ? -17.943 5.562 -29.910 1.00 25.65 121 LYS A C 1
ATOM 700 O O . LYS A 1 91 ? -16.826 5.311 -29.448 1.00 24.16 121 LYS A O 1
ATOM 706 N N . SER A 1 92 ? -18.296 6.768 -30.339 1.00 20.08 122 SER A N 1
ATOM 707 C CA . SER A 1 92 ? -17.374 7.894 -30.324 1.00 19.84 122 SER A CA 1
ATOM 708 C C . SER A 1 92 ? -18.132 9.201 -30.131 1.00 23.74 122 SER A C 1
ATOM 709 O O . SER A 1 92 ? -19.270 9.338 -30.593 1.00 20.45 122 SER A O 1
ATOM 712 N N . LEU A 1 93 ? -17.496 10.164 -29.471 1.00 21.96 123 LEU A N 1
ATOM 713 C CA . LEU A 1 93 ? -18.047 11.512 -29.362 1.00 17.20 123 LEU A CA 1
ATOM 714 C C . LEU A 1 93 ? -18.244 12.129 -30.754 1.00 18.98 123 LEU A C 1
ATOM 715 O O . LEU A 1 93 ? -19.103 12.987 -30.943 1.00 19.86 123 LEU A O 1
ATOM 720 N N . LYS A 1 94 ? -17.441 11.697 -31.719 1.00 21.89 124 LYS A N 1
ATOM 721 C CA . LYS A 1 94 ? -17.586 12.191 -33.082 1.00 19.65 124 LYS A CA 1
ATOM 722 C C . LYS A 1 94 ? -18.923 11.779 -33.707 1.00 20.25 124 LYS A C 1
ATOM 723 O O . LYS A 1 94 ? -19.396 12.411 -34.648 1.00 26.08 124 LYS A O 1
ATOM 725 N N . ASP A 1 95 ? -19.508 10.708 -33.182 1.00 21.07 125 ASP A N 1
ATOM 726 C CA . ASP A 1 95 ? -20.799 10.193 -33.620 1.00 22.78 125 ASP A CA 1
ATOM 727 C C . ASP A 1 95 ? -22.010 10.926 -33.041 1.00 19.42 125 ASP A C 1
ATOM 728 O O . ASP A 1 95 ? -23.140 10.656 -33.450 1.00 25.25 125 ASP A O 1
ATOM 733 N N . LEU A 1 96 ? -21.793 11.836 -32.095 1.00 19.93 126 LEU A N 1
ATOM 734 C CA . LEU A 1 96 ? -22.915 12.543 -31.486 1.00 20.13 126 LEU A CA 1
ATOM 735 C C . LEU A 1 96 ? -23.724 13.303 -32.514 1.00 23.22 126 LEU A C 1
ATOM 736 O O . LEU A 1 96 ? -23.164 14.028 -33.330 1.00 24.46 126 LEU A O 1
ATOM 741 N N . PRO A 1 97 ? -25.052 13.142 -32.473 1.00 22.50 127 PRO A N 1
ATOM 742 C CA . PRO A 1 97 ? -25.923 13.872 -33.394 1.00 25.60 127 PRO A CA 1
ATOM 743 C C . PRO A 1 97 ? -26.077 15.334 -32.995 1.00 22.29 127 PRO A C 1
ATOM 744 O O . PRO A 1 97 ? -25.661 15.749 -31.908 1.00 22.28 127 PRO A O 1
ATOM 748 N N . GLN A 1 98 ? -26.645 16.117 -33.903 1.00 26.86 128 GLN A N 1
ATOM 749 C CA . GLN A 1 98 ? -27.048 17.480 -33.599 1.00 26.25 128 GLN A CA 1
ATOM 750 C C . GLN A 1 98 ? -28.015 17.438 -32.440 1.00 26.20 128 GLN A C 1
ATOM 751 O O . GLN A 1 98 ? -28.935 16.622 -32.421 1.00 26.39 128 GLN A O 1
ATOM 757 N N . GLY A 1 99 ? -27.785 18.299 -31.454 1.00 28.79 129 GLY A N 1
ATOM 758 C CA . GLY A 1 99 ? -28.696 18.419 -30.336 1.00 27.58 129 GLY A CA 1
ATOM 759 C C . GLY A 1 99 ? -28.584 17.267 -29.353 1.00 24.14 129 GLY A C 1
ATOM 760 O O . GLY A 1 99 ? -29.486 17.056 -28.546 1.00 29.37 129 GLY A O 1
ATOM 761 N N . ALA A 1 100 ? -27.490 16.513 -29.443 1.00 21.65 130 ALA A N 1
ATOM 762 C CA . ALA A 1 100 ? -27.252 15.376 -28.560 1.00 19.92 130 ALA A CA 1
ATOM 763 C C . ALA A 1 100 ? -27.314 15.795 -27.103 1.00 20.78 130 ALA A C 1
ATOM 764 O O . ALA A 1 100 ? -26.869 16.886 -26.744 1.00 22.93 130 ALA A O 1
ATOM 766 N N . LYS A 1 101 ? -27.859 14.914 -26.272 1.00 19.97 131 LYS A N 1
ATOM 767 C CA . LYS A 1 101 ? -27.950 15.150 -24.836 1.00 18.84 131 LYS A CA 1
ATOM 768 C C . LYS A 1 101 ? -26.738 14.554 -24.140 1.00 17.43 131 LYS A C 1
ATOM 769 O O . LYS A 1 101 ? -26.453 13.369 -24.305 1.00 17.08 131 LYS A O 1
ATOM 775 N N . LEU A 1 102 ? -26.026 15.372 -23.371 1.00 18.40 132 LEU A N 1
ATOM 776 C CA . LEU A 1 102 ? -24.934 14.884 -22.536 1.00 15.79 132 LEU A CA 1
ATOM 777 C C . LEU A 1 102 ? -25.258 15.163 -21.080 1.00 16.52 132 LEU A C 1
ATOM 778 O O . LEU A 1 102 ? -26.086 16.020 -20.768 1.00 20.50 132 LEU A O 1
ATOM 783 N N . ALA A 1 103 ? -24.615 14.428 -20.191 1.00 16.08 133 ALA A N 1
ATOM 784 C CA . ALA A 1 103 ? -24.741 14.686 -18.770 1.00 15.17 133 ALA A CA 1
ATOM 785 C C . ALA A 1 103 ? -23.350 14.735 -18.153 1.00 15.40 133 ALA A C 1
ATOM 786 O O . ALA A 1 103 ? -22.471 13.948 -18.522 1.00 14.13 133 ALA A O 1
ATOM 788 N N . VAL A 1 104 ? -23.154 15.699 -17.256 1.00 13.49 134 VAL A N 1
ATOM 789 C CA . VAL A 1 104 ? -21.900 15.842 -16.516 1.00 13.27 134 VAL A CA 1
ATOM 790 C C . VAL A 1 104 ? -22.197 16.046 -15.023 1.00 11.59 134 VAL A C 1
ATOM 791 O O . VAL A 1 104 ? -23.324 16.409 -14.661 1.00 12.51 134 VAL A O 1
ATOM 795 N N . PRO A 1 105 ? -21.193 15.813 -14.149 1.00 10.30 135 PRO A N 1
ATOM 796 C CA . PRO A 1 105 ? -21.390 16.113 -12.729 1.00 11.32 135 PRO A CA 1
ATOM 797 C C . PRO A 1 105 ? -21.718 17.585 -12.475 1.00 14.21 135 PRO A C 1
ATOM 798 O O . PRO A 1 105 ? -21.402 18.447 -13.296 1.00 15.12 135 PRO A O 1
ATOM 802 N N . ASN A 1 106 ? -22.354 17.863 -11.339 1.00 11.51 136 ASN A N 1
ATOM 803 C CA . ASN A 1 106 ? -22.796 19.221 -11.026 1.00 13.58 136 ASN A CA 1
ATOM 804 C C . ASN A 1 106 ? -22.093 19.902 -9.849 1.00 12.66 136 ASN A C 1
ATOM 805 O O . ASN A 1 106 ? -22.499 20.989 -9.436 1.00 16.72 136 ASN A O 1
ATOM 810 N N . ASP A 1 107 ? -21.064 19.267 -9.312 1.00 13.51 137 ASP A N 1
ATOM 811 C CA . ASP A 1 107 ? -20.257 19.897 -8.267 1.00 14.22 137 ASP A CA 1
ATOM 812 C C . ASP A 1 107 ? -19.136 20.654 -8.972 1.00 13.34 137 ASP A C 1
ATOM 813 O O . ASP A 1 107 ? -18.714 20.249 -10.058 1.00 13.99 137 ASP A O 1
ATOM 818 N N . PRO A 1 108 ? -18.686 21.775 -8.387 1.00 12.79 138 PRO A N 1
ATOM 819 C CA . PRO A 1 108 ? -17.807 22.701 -9.111 1.00 12.88 138 PRO A CA 1
ATOM 820 C C . PRO A 1 108 ? -16.568 22.057 -9.723 1.00 13.72 138 PRO A C 1
ATOM 821 O O . PRO A 1 108 ? -16.309 22.255 -10.909 1.00 13.76 138 PRO A O 1
ATOM 825 N N . SER A 1 109 ? -15.814 21.283 -8.957 1.00 11.50 139 SER A N 1
ATOM 826 C CA . SER A 1 109 ? -14.563 20.759 -9.491 1.00 11.38 139 SER A CA 1
ATOM 827 C C . SER A 1 109 ? -14.751 19.631 -10.500 1.00 13.32 139 SER A C 1
ATOM 828 O O . SER A 1 109 ? -14.043 19.573 -11.493 1.00 11.22 139 SER A O 1
ATOM 831 N N . ASN A 1 110 ? -15.673 18.709 -10.254 1.00 10.54 140 ASN A N 1
ATOM 832 C CA . ASN A 1 110 ? -15.864 17.652 -11.242 1.00 9.45 140 ASN A CA 1
ATOM 833 C C . ASN A 1 110 ? -16.646 18.093 -12.477 1.00 10.19 140 ASN A C 1
ATOM 834 O O . ASN A 1 110 ? -16.435 17.542 -13.561 1.00 10.94 140 ASN A O 1
ATOM 839 N N . GLU A 1 111 ? -17.504 19.098 -12.342 1.00 10.25 141 GLU A N 1
ATOM 840 C CA . GLU A 1 111 ? -18.165 19.664 -13.505 1.00 10.82 141 GLU A CA 1
ATOM 841 C C . GLU A 1 111 ? -17.095 20.313 -14.379 1.00 13.85 141 GLU A C 1
ATOM 842 O O . GLU A 1 111 ? -17.045 20.095 -15.588 1.00 13.97 141 GLU A O 1
ATOM 848 N N . ASN A 1 112 ? -16.231 21.103 -13.755 1.00 13.70 142 ASN A N 1
ATOM 849 C CA . ASN A 1 112 ? -15.129 21.735 -14.457 1.00 12.34 142 ASN A CA 1
ATOM 850 C C . ASN A 1 112 ? -14.264 20.698 -15.164 1.00 13.16 142 ASN A C 1
ATOM 851 O O . ASN A 1 112 ? -13.934 20.841 -16.349 1.00 15.00 142 ASN A O 1
ATOM 856 N N . ARG A 1 113 ? -13.940 19.639 -14.441 1.00 11.00 143 ARG A N 1
ATOM 857 C CA . ARG A 1 113 ? -13.150 18.546 -14.967 1.00 11.74 143 ARG A CA 1
ATOM 858 C C . ARG A 1 113 ? -13.794 17.915 -16.202 1.00 10.98 143 ARG A C 1
ATOM 859 O O . ARG A 1 113 ? -13.127 17.663 -17.219 1.00 11.85 143 ARG A O 1
ATOM 867 N N . ALA A 1 114 ? -15.090 17.637 -16.107 1.00 10.58 144 ALA A N 1
ATOM 868 C CA . ALA A 1 114 ? -15.836 17.050 -17.227 1.00 10.30 144 ALA A CA 1
ATOM 869 C C . ALA A 1 114 ? -15.854 17.957 -18.450 1.00 14.54 144 ALA A C 1
ATOM 870 O O . ALA A 1 114 ? -15.690 17.487 -19.569 1.00 14.17 144 ALA A O 1
ATOM 872 N N . LEU A 1 115 ? -16.068 19.251 -18.232 1.00 15.04 145 LEU A N 1
ATOM 873 C CA . LEU A 1 115 ? -16.150 20.191 -19.340 1.00 17.97 145 LEU A CA 1
ATOM 874 C C . LEU A 1 115 ? -14.786 20.353 -20.006 1.00 15.66 145 LEU A C 1
ATOM 875 O O . LEU A 1 115 ? -14.700 20.525 -21.226 1.00 19.51 145 LEU A O 1
ATOM 880 N N . LEU A 1 116 ? -13.723 20.284 -19.207 1.00 15.31 146 LEU A N 1
ATOM 881 C CA . LEU A 1 116 ? -12.371 20.336 -19.758 1.00 16.54 146 LEU A CA 1
ATOM 882 C C . LEU A 1 116 ? -12.090 19.115 -20.630 1.00 17.89 146 LEU A C 1
ATOM 883 O O . LEU A 1 116 ? -11.483 19.239 -21.697 1.00 19.15 146 LEU A O 1
ATOM 888 N N . LEU A 1 117 ? -12.529 17.940 -20.189 1.00 14.82 147 LEU A N 1
ATOM 889 C CA . LEU A 1 117 ? -12.349 16.736 -20.992 1.00 15.56 147 LEU A CA 1
ATOM 890 C C . LEU A 1 117 ? -13.096 16.873 -22.310 1.00 17.07 147 LEU A C 1
ATOM 891 O O . LEU A 1 117 ? -12.551 16.566 -23.379 1.00 18.57 147 LEU A O 1
ATOM 896 N N . LEU A 1 118 ? -14.337 17.348 -22.251 1.00 14.35 148 LEU A N 1
ATOM 897 C CA . LEU A 1 118 ? -15.109 17.562 -23.482 1.00 16.51 148 LEU A CA 1
ATOM 898 C C . LEU A 1 118 ? -14.434 18.583 -24.391 1.00 17.75 148 LEU A C 1
ATOM 899 O O . LEU A 1 118 ? -14.473 18.451 -25.618 1.00 20.65 148 LEU A O 1
ATOM 904 N N . GLN A 1 119 ? -13.795 19.582 -23.788 1.00 20.34 149 GLN A N 1
ATOM 905 C CA . GLN A 1 119 ? -13.054 20.578 -24.555 1.00 25.39 149 GLN A CA 1
ATOM 906 C C . GLN A 1 119 ? -11.831 19.938 -25.195 1.00 23.10 149 GLN A C 1
ATOM 907 O O . GLN A 1 119 ? -11.563 20.156 -26.376 1.00 25.53 149 GLN A O 1
ATOM 913 N N . THR A 1 120 ? -11.101 19.144 -24.415 1.00 22.53 150 THR A N 1
ATOM 914 C CA . THR A 1 120 ? -9.939 18.411 -24.916 1.00 24.66 150 THR A CA 1
ATOM 915 C C . THR A 1 120 ? -10.324 17.557 -26.126 1.00 17.49 150 THR A C 1
ATOM 916 O O . THR A 1 120 ? -9.580 17.478 -27.116 1.00 26.91 150 THR A O 1
ATOM 920 N N . GLN A 1 121 ? -11.503 16.949 -26.062 1.00 24.03 151 GLN A N 1
ATOM 921 C CA . GLN A 1 121 ? -11.981 16.073 -27.130 1.00 26.00 151 GLN A CA 1
ATOM 922 C C . GLN A 1 121 ? -12.575 16.848 -28.310 1.00 26.75 151 GLN A C 1
ATOM 923 O O . GLN A 1 121 ? -13.011 16.249 -29.295 1.00 34.13 151 GLN A O 1
ATOM 929 N N . GLY A 1 122 ? -12.592 18.175 -28.208 1.00 25.88 152 GLY A N 1
ATOM 930 C CA . GLY A 1 122 ? -13.001 19.029 -29.312 1.00 27.36 152 GLY A CA 1
ATOM 931 C C . GLY A 1 122 ? -14.500 19.161 -29.504 1.00 31.42 152 GLY A C 1
ATOM 932 O O . GLY A 1 122 ? -14.956 19.643 -30.541 1.00 33.22 152 GLY A O 1
ATOM 933 N N . VAL A 1 123 ? -15.268 18.743 -28.504 1.00 25.83 153 VAL A N 1
ATOM 934 C CA . VAL A 1 123 ? -16.725 18.785 -28.575 1.00 27.33 153 VAL A CA 1
ATOM 935 C C . VAL A 1 123 ? -17.253 20.188 -28.294 1.00 26.45 153 VAL A C 1
ATOM 936 O O . VAL A 1 123 ? -18.285 20.595 -28.826 1.00 29.97 153 VAL A O 1
ATOM 938 N N . ILE A 1 124 ? -16.538 20.919 -27.446 1.00 25.89 154 ILE A N 1
ATOM 939 C CA . ILE A 1 124 ? -16.925 22.273 -27.055 1.00 28.69 154 ILE A CA 1
ATOM 940 C C . ILE A 1 124 ? -15.679 23.117 -26.830 1.00 27.49 154 ILE A C 1
ATOM 941 O O . ILE A 1 124 ? -14.575 22.584 -26.697 1.00 26.61 154 ILE A O 1
ATOM 946 N N . LYS A 1 125 ? -15.864 24.433 -26.782 1.00 28.02 155 LYS A N 1
ATOM 947 C CA . LYS A 1 125 ? -14.815 25.349 -26.357 1.00 28.43 155 LYS A CA 1
ATOM 948 C C . LYS A 1 125 ? -15.360 26.248 -25.251 1.00 31.08 155 LYS A C 1
ATOM 949 O O . LYS A 1 125 ? -16.442 26.817 -25.392 1.00 33.01 155 LYS A O 1
ATOM 951 N N . LEU A 1 126 ? -14.618 26.364 -24.151 1.00 29.96 156 LEU A N 1
ATOM 952 C CA . LEU A 1 126 ? -15.025 27.208 -23.032 1.00 29.96 156 LEU A CA 1
ATOM 953 C C . LEU A 1 126 ? -14.565 28.641 -23.247 1.00 34.18 156 LEU A C 1
ATOM 954 O O . LEU A 1 126 ? -13.596 28.885 -23.968 1.00 35.39 156 LEU A O 1
ATOM 959 N N . LYS A 1 127 ? -15.260 29.588 -22.623 1.00 31.10 157 LYS A N 1
ATOM 960 C CA . LYS A 1 127 ? -14.850 30.987 -22.676 1.00 33.24 157 LYS A CA 1
ATOM 961 C C . LYS A 1 127 ? -13.462 31.117 -22.060 1.00 40.12 157 LYS A C 1
ATOM 962 O O . LYS A 1 127 ? -13.067 30.291 -21.236 1.00 39.09 157 LYS A O 1
ATOM 964 N N . ALA A 1 128 ? -12.724 32.144 -22.467 1.00 44.12 158 ALA A N 1
ATOM 965 C CA . ALA A 1 128 ? -11.328 32.302 -22.061 1.00 45.54 158 ALA A CA 1
ATOM 966 C C . ALA A 1 128 ? -11.138 32.327 -20.544 1.00 43.61 158 ALA A C 1
ATOM 967 O O . ALA A 1 128 ? -11.722 33.157 -19.850 1.00 44.11 158 ALA A O 1
ATOM 969 N N . GLY A 1 129 ? -10.330 31.397 -20.043 1.00 45.54 159 GLY A N 1
ATOM 970 C CA . GLY A 1 129 ? -9.987 31.339 -18.632 1.00 46.10 159 GLY A CA 1
ATOM 971 C C . GLY A 1 129 ? -11.072 30.793 -17.720 1.00 44.78 159 GLY A C 1
ATOM 972 O O . GLY A 1 129 ? -10.961 30.880 -16.494 1.00 45.93 159 GLY A O 1
ATOM 973 N N . ALA A 1 130 ? -12.117 30.220 -18.308 1.00 45.50 160 ALA A N 1
ATOM 974 C CA . ALA A 1 130 ? -13.258 29.731 -17.535 1.00 44.48 160 ALA A CA 1
ATOM 975 C C . ALA A 1 130 ? -12.911 28.565 -16.609 1.00 44.10 160 ALA A C 1
ATOM 976 O O . ALA A 1 130 ? -13.423 28.476 -15.491 1.00 45.16 160 ALA A O 1
ATOM 978 N N . GLY A 1 131 ? -12.038 27.677 -17.073 1.00 34.62 161 GLY A N 1
ATOM 979 C CA . GLY A 1 131 ? -11.740 26.464 -16.335 1.00 32.13 161 GLY A CA 1
ATOM 980 C C . GLY A 1 131 ? -10.300 26.305 -15.887 1.00 38.15 161 GLY A C 1
ATOM 981 O O . GLY A 1 131 ? -9.868 25.194 -15.571 1.00 39.95 161 GLY A O 1
ATOM 982 N N . THR A 1 132 ? -9.553 27.406 -15.852 1.00 38.07 162 THR A N 1
ATOM 983 C CA . THR A 1 132 ? -8.157 27.353 -15.428 1.00 43.01 162 THR A CA 1
ATOM 984 C C . THR A 1 132 ? -7.861 28.329 -14.293 1.00 47.56 162 THR A C 1
ATOM 985 O O . THR A 1 132 ? -8.684 29.185 -13.966 1.00 48.94 162 THR A O 1
ATOM 989 N N . GLY A 1 133 ? -6.679 28.187 -13.699 1.00 45.86 163 GLY A N 1
ATOM 990 C CA . GLY A 1 133 ? -6.215 29.099 -12.668 1.00 50.38 163 GLY A CA 1
ATOM 991 C C . GLY A 1 133 ? -6.938 28.935 -11.347 1.00 51.05 163 GLY A C 1
ATOM 992 O O . GLY A 1 133 ? -6.798 29.763 -10.445 1.00 55.04 163 GLY A O 1
ATOM 993 N N . GLY A 1 134 ? -7.711 27.861 -11.230 1.00 48.74 164 GLY A N 1
ATOM 994 C CA . GLY A 1 134 ? -8.499 27.620 -10.037 1.00 48.28 164 GLY A CA 1
ATOM 995 C C . GLY A 1 134 ? -9.972 27.884 -10.279 1.00 45.91 164 GLY A C 1
ATOM 996 O O . GLY A 1 134 ? -10.817 27.511 -9.463 1.00 47.37 164 GLY A O 1
ATOM 997 N N . ASN A 1 135 ? -10.278 28.535 -11.399 1.00 36.87 165 ASN A N 1
ATOM 998 C CA . ASN A 1 135 ? -11.663 28.795 -11.777 1.00 38.27 165 ASN A CA 1
ATOM 999 C C . ASN A 1 135 ? -12.381 27.514 -12.175 1.00 32.20 165 ASN A C 1
ATOM 1000 O O . ASN A 1 135 ? -11.763 26.576 -12.685 1.00 32.26 165 ASN A O 1
ATOM 1005 N N . ASN A 1 136 ? -13.689 27.480 -11.942 1.00 34.80 166 ASN A N 1
ATOM 1006 C CA . ASN A 1 136 ? -14.501 26.336 -12.339 1.00 26.52 166 ASN A CA 1
ATOM 1007 C C . ASN A 1 136 ? -15.579 26.702 -13.359 1.00 27.72 166 ASN A C 1
ATOM 1008 O O . ASN A 1 136 ? -16.416 27.574 -13.115 1.00 29.85 166 ASN A O 1
ATOM 1013 N N . ALA A 1 137 ? -15.547 26.023 -14.501 1.00 25.16 167 ALA A N 1
ATOM 1014 C CA . ALA A 1 137 ? -16.493 26.273 -15.585 1.00 25.03 167 ALA A CA 1
ATOM 1015 C C . ALA A 1 137 ? -17.815 25.544 -15.359 1.00 24.18 167 ALA A C 1
ATOM 1016 O O . ALA A 1 137 ? -17.838 24.450 -14.792 1.00 22.51 167 ALA A O 1
ATOM 1018 N N . THR A 1 138 ? -18.914 26.159 -15.798 1.00 24.32 168 THR A N 1
ATOM 1019 C CA . THR A 1 138 ? -20.202 25.477 -15.873 1.00 23.39 168 THR A CA 1
ATOM 1020 C C . THR A 1 138 ? -20.674 25.511 -17.318 1.00 23.62 168 THR A C 1
ATOM 1021 O O . THR A 1 138 ? -19.981 26.044 -18.188 1.00 24.41 168 THR A O 1
ATOM 1025 N N . VAL A 1 139 ? -21.851 24.952 -17.577 1.00 23.13 169 VAL A N 1
ATOM 1026 C CA . VAL A 1 139 ? -22.374 24.952 -18.945 1.00 23.61 169 VAL A CA 1
ATOM 1027 C C . VAL A 1 139 ? -22.605 26.370 -19.478 1.00 25.46 169 VAL A C 1
ATOM 1028 O O . VAL A 1 139 ? -22.610 26.584 -20.689 1.00 26.51 169 VAL A O 1
ATOM 1032 N N . LEU A 1 140 ? -22.775 27.338 -18.577 1.00 26.39 170 LEU A N 1
ATOM 1033 C CA . LEU A 1 140 ? -22.987 28.729 -18.982 1.00 28.40 170 LEU A CA 1
ATOM 1034 C C . LEU A 1 140 ? -21.706 29.379 -19.494 1.00 29.20 170 LEU A C 1
ATOM 1035 O O . LEU A 1 140 ? -21.739 30.494 -20.019 1.00 30.98 170 LEU A O 1
ATOM 1040 N N . ASP A 1 141 ? -20.584 28.681 -19.347 1.00 28.07 171 ASP A N 1
ATOM 1041 C CA . ASP A 1 141 ? -19.287 29.193 -19.781 1.00 28.88 171 ASP A CA 1
ATOM 1042 C C . ASP A 1 141 ? -18.839 28.622 -21.126 1.00 28.57 171 ASP A C 1
ATOM 1043 O O . ASP A 1 141 ? -17.726 28.880 -21.581 1.00 32.62 171 ASP A O 1
ATOM 1048 N N . ILE A 1 142 ? -19.709 27.847 -21.757 1.00 27.83 172 ILE A N 1
ATOM 1049 C CA . ILE A 1 142 ? -19.414 27.302 -23.074 1.00 27.82 172 ILE A CA 1
ATOM 1050 C C . ILE A 1 142 ? -19.510 28.400 -24.139 1.00 32.15 172 ILE A C 1
ATOM 1051 O O . ILE A 1 142 ? -20.551 29.042 -24.287 1.00 33.44 172 ILE A O 1
ATOM 1056 N N . ALA A 1 143 ? -18.407 28.624 -24.854 1.00 30.50 173 ALA A N 1
ATOM 1057 C CA . ALA A 1 143 ? -18.335 29.666 -25.883 1.00 32.53 173 ALA A CA 1
ATOM 1058 C C . ALA A 1 143 ? -18.660 29.122 -27.269 1.00 37.88 173 ALA A C 1
ATOM 1059 O O . ALA A 1 143 ? -19.291 29.802 -28.084 1.00 35.02 173 ALA A O 1
ATOM 1061 N N . GLU A 1 144 ? -18.198 27.905 -27.537 1.00 33.05 174 GLU A N 1
ATOM 1062 C CA . GLU A 1 144 ? -18.477 27.233 -28.794 1.00 37.73 174 GLU A CA 1
ATOM 1063 C C . GLU A 1 144 ? -19.145 25.885 -28.540 1.00 32.38 174 GLU A C 1
ATOM 1064 O O . GLU A 1 144 ? -18.656 25.081 -27.748 1.00 28.89 174 GLU A O 1
ATOM 1066 N N . ASN A 1 145 ? -20.267 25.661 -29.217 1.00 31.09 175 ASN A N 1
ATOM 1067 C CA . ASN A 1 145 ? -21.017 24.414 -29.126 1.00 30.84 175 ASN A CA 1
ATOM 1068 C C . ASN A 1 145 ? -21.634 24.109 -30.492 1.00 34.23 175 ASN A C 1
ATOM 1069 O O . ASN A 1 145 ? -22.841 24.268 -30.683 1.00 35.07 175 ASN A O 1
ATOM 1074 N N . PRO A 1 146 ? -20.799 23.674 -31.452 1.00 36.22 176 PRO A N 1
ATOM 1075 C CA . PRO A 1 146 ? -21.202 23.514 -32.857 1.00 35.83 176 PRO A CA 1
ATOM 1076 C C . PRO A 1 146 ? -22.371 22.556 -33.079 1.00 34.05 176 PRO A C 1
ATOM 1077 O O . PRO A 1 146 ? -23.155 22.757 -34.015 1.00 35.92 176 PRO A O 1
ATOM 1081 N N . LYS A 1 147 ? -22.478 21.522 -32.252 1.00 32.66 177 LYS A N 1
ATOM 1082 C CA . LYS A 1 147 ? -23.551 20.551 -32.409 1.00 33.08 177 LYS A CA 1
ATOM 1083 C C . LYS A 1 147 ? -24.777 20.883 -31.575 1.00 34.20 177 LYS A C 1
ATOM 1084 O O . LYS A 1 147 ? -25.747 20.123 -31.567 1.00 32.39 177 LYS A O 1
ATOM 1090 N N . LYS A 1 148 ? -24.724 22.012 -30.871 1.00 37.91 178 LYS A N 1
ATOM 1091 C CA . LYS A 1 148 ? -25.842 22.468 -30.056 1.00 31.82 178 LYS A CA 1
ATOM 1092 C C . LYS A 1 148 ? -26.215 21.405 -29.031 1.00 30.09 178 LYS A C 1
ATOM 1093 O O . LYS A 1 148 ? -27.392 21.133 -28.796 1.00 30.48 178 LYS A O 1
ATOM 1095 N N . LEU A 1 149 ? -25.192 20.800 -28.435 1.00 28.39 179 LEU A N 1
ATOM 1096 C CA . LEU A 1 149 ? -25.385 19.783 -27.413 1.00 27.55 179 LEU A CA 1
ATOM 1097 C C . LEU A 1 149 ? -26.156 20.374 -26.249 1.00 27.20 179 LEU A C 1
ATOM 1098 O O . LEU A 1 149 ? -25.995 21.552 -25.928 1.00 26.64 179 LEU A O 1
ATOM 1103 N N . LYS A 1 150 ? -27.020 19.557 -25.657 1.00 25.77 180 LYS A N 1
ATOM 1104 C CA . LYS A 1 150 ? -27.766 19.934 -24.466 1.00 25.34 180 LYS A CA 1
ATOM 1105 C C . LYS A 1 150 ? -27.137 19.218 -23.285 1.00 23.44 180 LYS A C 1
ATOM 1106 O O . LYS A 1 150 ? -27.284 18.008 -23.128 1.00 23.55 180 LYS A O 1
ATOM 1108 N N . ILE A 1 151 ? -26.435 19.975 -22.453 1.00 22.80 181 ILE A N 1
ATOM 1109 C CA . ILE A 1 151 ? -25.657 19.377 -21.379 1.00 21.82 181 ILE A CA 1
ATOM 1110 C C . ILE A 1 151 ? -26.329 19.517 -20.019 1.00 22.12 181 ILE A C 1
ATOM 1111 O O . ILE A 1 151 ? -26.438 20.616 -19.470 1.00 24.02 181 ILE A O 1
ATOM 1116 N N . SER A 1 152 ? -26.798 18.385 -19.502 1.00 20.86 182 SER A N 1
ATOM 1117 C CA . SER A 1 152 ? -27.411 18.328 -18.190 1.00 21.31 182 SER A CA 1
ATOM 1118 C C . SER A 1 152 ? -26.308 18.268 -17.135 1.00 20.76 182 SER A C 1
ATOM 1119 O O . SER A 1 152 ? -25.286 17.599 -17.333 1.00 20.70 182 SER 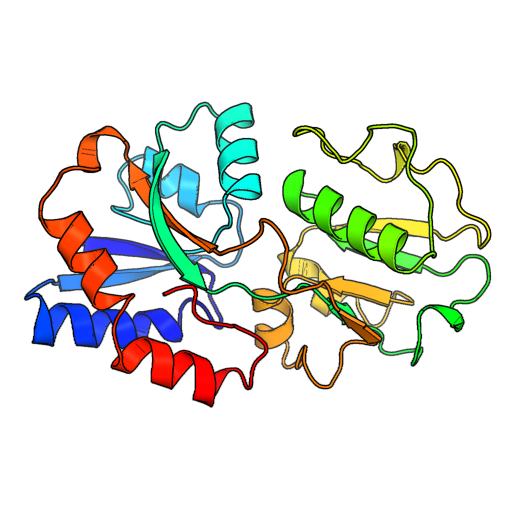A O 1
ATOM 1122 N N . GLU A 1 153 ? -26.520 18.977 -16.029 1.00 18.78 183 GLU A N 1
ATOM 1123 C CA . GLU A 1 153 ? -25.640 18.929 -14.868 1.00 18.03 183 GLU A CA 1
ATOM 1124 C C . GLU A 1 153 ? -26.374 18.193 -13.761 1.00 18.95 183 GLU A C 1
ATOM 1125 O O . GLU A 1 153 ? -27.392 18.676 -13.249 1.00 21.08 183 GLU A O 1
ATOM 1131 N N . LEU A 1 154 ? -25.869 17.021 -13.404 1.00 16.63 184 LEU A N 1
ATOM 1132 C CA . LEU A 1 154 ? -26.554 16.149 -12.466 1.00 17.31 184 LEU A CA 1
ATOM 1133 C C . LEU A 1 154 ? -25.630 15.746 -11.332 1.00 16.74 184 LEU A C 1
ATOM 1134 O O . LEU A 1 154 ? -24.405 15.852 -11.444 1.00 15.42 184 LEU A O 1
ATOM 1139 N N . ASP A 1 155 ? -26.215 15.241 -10.254 1.00 16.90 185 ASP A N 1
ATOM 1140 C CA . ASP A 1 155 ? -25.429 14.771 -9.128 1.00 17.15 185 ASP A CA 1
ATOM 1141 C C . ASP A 1 155 ? -24.502 13.661 -9.604 1.00 16.92 185 ASP A C 1
ATOM 1142 O O . ASP A 1 155 ? -24.923 12.785 -10.350 1.00 15.74 185 ASP A O 1
ATOM 1147 N N . ALA A 1 156 ? -23.236 13.723 -9.212 1.00 13.72 186 ALA A N 1
ATOM 1148 C CA . ALA A 1 156 ? -22.233 12.791 -9.712 1.00 11.36 186 ALA A CA 1
ATOM 1149 C C . ALA A 1 156 ? -22.644 11.328 -9.548 1.00 10.16 186 ALA A C 1
ATOM 1150 O O . ALA A 1 156 ? -22.414 10.515 -10.445 1.00 13.38 186 ALA A O 1
ATOM 1152 N N . ALA A 1 157 ? -23.268 10.994 -8.425 1.00 11.13 187 ALA A N 1
ATOM 1153 C CA . ALA A 1 157 ? -23.599 9.602 -8.160 1.00 11.32 187 ALA A CA 1
ATOM 1154 C C . ALA A 1 157 ? -24.728 9.094 -9.052 1.00 12.25 187 ALA A C 1
ATOM 1155 O O . ALA A 1 157 ? -24.862 7.883 -9.252 1.00 14.72 187 ALA A O 1
ATOM 1157 N N . GLN A 1 158 ? -25.532 10.007 -9.583 1.00 11.53 188 GLN A N 1
ATOM 1158 C CA . GLN A 1 158 ? -26.712 9.598 -10.348 1.00 14.84 188 GLN A CA 1
ATOM 1159 C C . GLN A 1 158 ? -26.407 9.297 -11.810 1.00 14.24 188 GLN A C 1
ATOM 1160 O O . GLN A 1 158 ? -27.212 8.657 -12.491 1.00 14.90 188 GLN A O 1
ATOM 1166 N N . LEU A 1 159 ? -25.262 9.768 -12.301 1.00 11.70 189 LEU A N 1
ATOM 1167 C CA . LEU A 1 159 ? -24.932 9.673 -13.725 1.00 12.75 189 LEU A CA 1
ATOM 1168 C C . LEU A 1 159 ? -25.031 8.280 -14.376 1.00 11.18 189 LEU A C 1
ATOM 1169 O O . LEU A 1 159 ? -25.554 8.184 -15.496 1.00 14.10 189 LEU A O 1
ATOM 1174 N N . PRO A 1 160 ? -24.551 7.213 -13.695 1.00 10.59 190 PRO A N 1
ATOM 1175 C CA . PRO A 1 160 ? -24.711 5.899 -14.336 1.00 13.49 190 PRO A CA 1
ATOM 1176 C C . PRO A 1 160 ? -26.167 5.540 -14.587 1.00 12.65 190 PRO A C 1
ATOM 1177 O O . PRO A 1 160 ? -26.470 4.829 -15.552 1.00 16.02 190 PRO A O 1
ATOM 1181 N N . ARG A 1 161 ? -27.063 6.048 -13.744 1.00 12.94 191 ARG A N 1
ATOM 1182 C CA . ARG A 1 161 ? -28.472 5.705 -13.848 1.00 13.92 191 ARG A CA 1
ATOM 1183 C C . ARG A 1 161 ? -29.293 6.595 -14.786 1.00 15.45 191 ARG A C 1
ATOM 1184 O O . ARG A 1 161 ? -30.510 6.473 -14.837 1.00 17.34 191 ARG A O 1
ATOM 1192 N N . VAL A 1 162 ? -28.625 7.463 -15.544 1.00 15.80 192 VAL A N 1
ATOM 1193 C CA . VAL A 1 162 ? -29.309 8.188 -16.623 1.00 15.15 192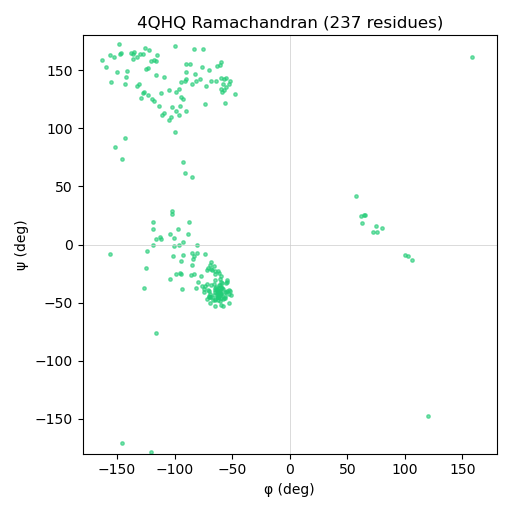 VAL A CA 1
ATOM 1194 C C . VAL A 1 162 ? -28.763 7.832 -18.006 1.00 20.01 192 VAL A C 1
ATOM 1195 O O . VAL A 1 162 ? -29.182 8.407 -19.007 1.00 17.07 192 VAL A O 1
ATOM 1199 N N . LEU A 1 163 ? -27.837 6.879 -18.059 1.00 17.87 193 LEU A N 1
ATOM 1200 C CA . LEU A 1 163 ? -27.228 6.485 -19.330 1.00 17.21 193 LEU A CA 1
ATOM 1201 C C . LEU A 1 163 ? -28.225 6.079 -20.410 1.00 22.76 193 LEU A C 1
ATOM 1202 O O . LEU A 1 163 ? -27.972 6.296 -21.595 1.00 20.53 193 LEU A O 1
ATOM 1207 N N . SER A 1 164 ? -29.357 5.499 -20.015 1.00 20.20 194 SER A N 1
ATOM 1208 C CA . SER A 1 164 ? -30.370 5.087 -20.991 1.00 19.24 194 SER A CA 1
ATOM 1209 C C . SER A 1 164 ? -31.067 6.277 -21.652 1.00 21.90 194 SER A C 1
ATOM 1210 O O . SER A 1 164 ? -31.676 6.138 -22.715 1.00 24.24 194 SER A O 1
ATOM 1213 N N . ASP A 1 165 ? -30.949 7.448 -21.031 1.00 18.77 195 ASP A N 1
ATOM 1214 C CA . ASP A 1 165 ? -31.720 8.617 -21.444 1.00 17.54 195 ASP A CA 1
ATOM 1215 C C . ASP A 1 165 ? -30.860 9.799 -21.901 1.00 19.72 195 ASP A C 1
ATOM 1216 O O . ASP A 1 165 ? -31.366 10.917 -22.046 1.00 22.44 195 ASP A O 1
ATOM 1221 N N . VAL A 1 166 ? -29.571 9.561 -22.127 1.00 18.76 196 VAL A N 1
ATOM 1222 C CA . VAL A 1 166 ? -28.693 10.586 -22.688 1.00 15.65 196 VAL A CA 1
ATOM 1223 C C . VAL A 1 166 ? -27.835 9.959 -23.771 1.00 18.95 196 VAL A C 1
ATOM 1224 O O . VAL A 1 166 ? -27.753 8.734 -23.888 1.00 17.88 196 VAL A O 1
ATOM 1228 N N . ASP A 1 167 ? -27.194 10.799 -24.570 1.00 14.65 197 ASP A N 1
ATOM 1229 C CA . ASP A 1 167 ? -26.339 10.277 -25.628 1.00 15.14 197 ASP A CA 1
ATOM 1230 C C . ASP A 1 167 ? -24.921 9.967 -25.157 1.00 13.88 197 ASP A C 1
ATOM 1231 O O . ASP A 1 167 ? -24.259 9.093 -25.717 1.00 14.72 197 ASP A O 1
ATOM 1236 N N . ALA A 1 168 ? -24.471 10.658 -24.112 1.00 12.93 198 ALA A N 1
ATOM 1237 C CA . ALA A 1 168 ? -23.214 10.332 -23.461 1.00 12.03 198 ALA A CA 1
ATOM 1238 C C . ALA A 1 168 ? -23.194 10.995 -22.092 1.00 13.14 198 ALA A C 1
ATOM 1239 O O . ALA A 1 168 ? -23.915 11.958 -21.847 1.00 12.69 198 ALA A O 1
ATOM 1241 N N . ALA A 1 169 ? -22.361 10.476 -21.201 1.00 11.13 199 ALA A N 1
ATOM 1242 C CA . ALA A 1 169 ? -22.188 11.085 -19.888 1.00 10.95 199 ALA A CA 1
ATOM 1243 C C . ALA A 1 169 ? -20.741 10.989 -19.461 1.00 11.46 199 ALA A C 1
ATOM 1244 O O . ALA A 1 169 ? -20.072 10.005 -19.754 1.00 12.53 199 ALA A O 1
ATOM 1246 N N . VAL A 1 170 ? -20.268 12.019 -18.774 1.00 10.76 200 VAL A N 1
ATOM 1247 C CA . VAL A 1 170 ? -18.937 11.983 -18.176 1.00 9.43 200 VAL A CA 1
ATOM 1248 C C . VAL A 1 170 ? -19.131 11.544 -16.726 1.00 11.08 200 VAL A C 1
ATOM 1249 O O . VAL A 1 170 ? -19.849 12.207 -15.965 1.00 11.94 200 VAL A O 1
ATOM 1253 N N . ILE A 1 171 ? -18.531 10.415 -16.356 1.00 8.31 201 ILE A N 1
ATOM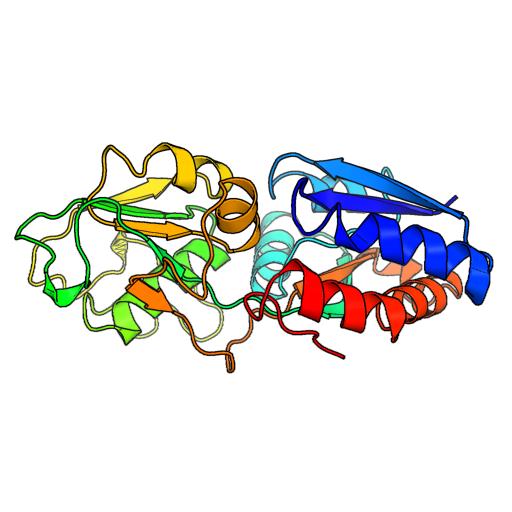 1254 C CA . ILE A 1 171 ? -18.832 9.770 -15.073 1.00 8.19 201 ILE A CA 1
ATOM 1255 C C . ILE A 1 171 ? -17.564 9.451 -14.304 1.00 7.94 201 ILE A C 1
ATOM 1256 O O . ILE A 1 171 ? -16.645 8.832 -14.843 1.00 8.20 201 ILE A O 1
ATOM 1261 N N . ASN A 1 172 ? -17.509 9.918 -13.059 1.00 9.50 202 ASN A N 1
ATOM 1262 C CA . ASN A 1 172 ? -16.398 9.588 -12.158 1.00 6.58 202 ASN A CA 1
ATOM 1263 C C . ASN A 1 172 ? -16.180 8.091 -12.054 1.00 7.23 202 ASN A C 1
ATOM 1264 O O . ASN A 1 172 ? -17.118 7.310 -11.961 1.00 8.88 202 ASN A O 1
ATOM 1269 N N . THR A 1 173 ? -14.918 7.696 -12.059 1.00 10.33 203 THR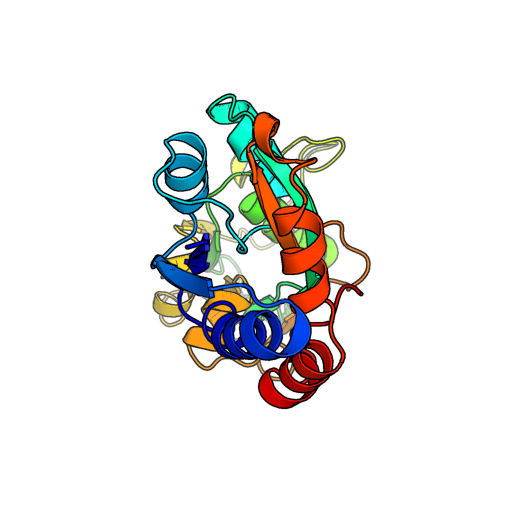 A N 1
ATOM 1270 C CA . THR A 1 173 ? -14.574 6.287 -12.118 1.00 10.39 203 THR A CA 1
ATOM 1271 C C . THR A 1 173 ? -15.144 5.453 -10.957 1.00 8.56 203 THR A C 1
ATOM 1272 O O . THR A 1 173 ? -15.577 4.332 -11.176 1.00 10.87 203 THR A O 1
ATOM 1276 N N . ASN A 1 174 ? -15.191 6.000 -9.739 1.00 9.45 204 ASN A N 1
ATOM 1277 C CA . ASN A 1 174 ? -15.744 5.219 -8.620 1.00 8.73 204 ASN A CA 1
ATOM 1278 C C . ASN A 1 174 ? -17.197 4.816 -8.887 1.00 9.40 204 ASN A C 1
ATOM 1279 O O . ASN A 1 174 ? -17.590 3.682 -8.633 1.00 11.14 204 ASN A O 1
ATOM 1284 N N . TYR A 1 175 ? -17.974 5.748 -9.430 1.00 10.27 205 TYR A N 1
ATOM 1285 C CA . TYR A 1 175 ? -19.367 5.469 -9.750 1.00 10.29 205 TYR A CA 1
ATOM 1286 C C . TYR A 1 175 ? -19.505 4.577 -10.989 1.00 11.64 205 TYR A C 1
ATOM 1287 O O . TYR A 1 175 ? -20.385 3.717 -11.038 1.00 12.73 205 TYR A O 1
ATOM 1296 N N . ALA A 1 176 ? -18.648 4.797 -11.986 1.00 10.16 206 ALA A N 1
ATOM 1297 C CA . ALA A 1 176 ? -18.661 3.964 -13.187 1.00 9.81 206 ALA A CA 1
ATOM 1298 C C . ALA A 1 176 ? -18.385 2.515 -12.822 1.00 12.77 206 ALA A C 1
ATOM 1299 O O . ALA A 1 176 ? -19.129 1.616 -13.227 1.00 13.74 206 ALA A O 1
ATOM 1301 N N . LEU A 1 177 ? -17.336 2.290 -12.032 1.00 11.24 207 LEU A N 1
ATOM 1302 C CA . LEU A 1 177 ? -17.013 0.938 -11.596 1.00 12.28 207 LEU A CA 1
ATOM 1303 C C . LEU A 1 177 ? -18.139 0.299 -10.778 1.00 13.90 207 LEU A C 1
ATOM 1304 O O . LEU A 1 177 ? -18.434 -0.878 -10.941 1.00 15.15 207 LEU A O 1
ATOM 1309 N N . ALA A 1 178 ? -18.765 1.082 -9.904 1.00 14.28 208 ALA A N 1
ATOM 1310 C CA . ALA A 1 178 ? -19.826 0.548 -9.054 1.00 14.20 208 ALA A CA 1
ATOM 1311 C C . ALA A 1 178 ? -21.045 0.164 -9.881 1.00 16.97 208 ALA A C 1
ATOM 1312 O O . ALA A 1 178 ? -21.848 -0.667 -9.460 1.00 21.19 208 ALA A O 1
ATOM 1314 N N . ALA A 1 179 ? -21.158 0.749 -11.073 1.00 14.60 209 ALA A N 1
ATOM 1315 C CA . ALA A 1 179 ? -22.252 0.457 -11.993 1.00 16.32 209 ALA A CA 1
ATOM 1316 C C . ALA A 1 179 ? -21.841 -0.569 -13.042 1.00 16.61 209 ALA A C 1
ATOM 1317 O O . ALA A 1 179 ? -22.542 -0.759 -14.036 1.00 22.62 209 ALA A O 1
ATOM 1319 N N . ASN A 1 180 ? -20.709 -1.226 -12.813 1.00 18.50 210 ASN A N 1
ATOM 1320 C CA . ASN A 1 180 ? -20.182 -2.264 -13.707 1.00 21.98 210 ASN A CA 1
ATOM 1321 C C . ASN A 1 180 ? -19.761 -1.778 -15.092 1.00 21.77 210 ASN A C 1
ATOM 1322 O O . ASN A 1 180 ? -19.754 -2.545 -16.063 1.00 25.64 210 ASN A O 1
ATOM 1327 N N . LEU A 1 181 ? -19.412 -0.501 -15.177 1.00 18.52 211 LEU A N 1
ATOM 1328 C CA . LEU A 1 181 ? -18.740 0.032 -16.352 1.00 20.06 211 LEU A CA 1
ATOM 1329 C C . LEU A 1 181 ? -17.240 -0.082 -16.113 1.00 22.23 211 LEU A C 1
ATOM 1330 O O . LEU A 1 181 ? -16.767 0.132 -14.996 1.00 29.12 211 LEU A O 1
ATOM 1335 N N . GLN A 1 182 ? -16.489 -0.439 -17.147 1.00 20.21 212 GLN A N 1
ATOM 1336 C CA . GLN A 1 182 ? -15.036 -0.508 -17.021 1.00 22.84 212 GLN A CA 1
ATOM 1337 C C . GLN A 1 182 ? -14.409 0.608 -17.839 1.00 20.61 212 GLN A C 1
ATOM 1338 O O . GLN A 1 182 ? -14.493 0.603 -19.061 1.00 20.57 212 GLN A O 1
ATOM 1344 N N . PRO A 1 183 ? -13.799 1.590 -17.165 1.00 15.99 213 PRO A N 1
ATOM 1345 C CA . PRO A 1 183 ? -13.210 2.750 -17.837 1.00 16.67 213 PRO A CA 1
ATOM 1346 C C . PRO A 1 183 ? -12.199 2.408 -18.934 1.00 20.71 213 PRO A C 1
ATOM 1347 O O . PRO A 1 183 ? -12.091 3.161 -19.898 1.00 27.74 213 PRO A O 1
ATOM 1351 N N . THR A 1 184 ? -11.490 1.291 -18.801 1.00 21.26 214 THR A N 1
ATOM 1352 C CA . THR A 1 184 ? -10.470 0.920 -19.781 1.00 19.54 214 THR A CA 1
ATOM 1353 C C . THR A 1 184 ? -11.040 0.170 -20.981 1.00 22.14 214 THR A C 1
ATOM 1354 O O . THR A 1 184 ? -10.324 -0.089 -21.946 1.00 28.37 214 THR A O 1
ATOM 1358 N N . LYS A 1 185 ? -12.324 -0.177 -20.921 1.00 19.36 215 LYS A N 1
ATOM 1359 C CA . LYS A 1 185 ? -12.956 -0.946 -21.986 1.00 24.72 215 LYS A CA 1
ATOM 1360 C C . LYS A 1 185 ? -14.222 -0.289 -22.530 1.00 23.15 215 LYS A C 1
ATOM 1361 O O . LYS A 1 185 ? -14.485 -0.342 -23.734 1.00 28.42 215 LYS A O 1
ATOM 1363 N N . ASP A 1 186 ? -15.010 0.325 -21.654 1.00 20.82 216 ASP A N 1
ATOM 1364 C CA . ASP A 1 186 ? -16.315 0.849 -22.054 1.00 20.14 216 ASP A CA 1
ATOM 1365 C C . ASP A 1 186 ? -16.306 2.333 -22.422 1.00 20.94 216 ASP A C 1
ATOM 1366 O O . ASP A 1 186 ? -17.174 2.797 -23.161 1.00 23.40 216 ASP A O 1
ATOM 1371 N N . ALA A 1 187 ? -15.347 3.085 -21.897 1.00 17.44 217 ALA A N 1
ATOM 1372 C CA . ALA A 1 187 ? -15.336 4.522 -22.131 1.00 14.42 217 ALA A CA 1
ATOM 1373 C C . ALA A 1 187 ? -15.034 4.822 -23.590 1.00 17.52 217 ALA A C 1
ATOM 1374 O O . ALA A 1 187 ? -14.202 4.164 -24.218 1.00 19.59 217 ALA A O 1
ATOM 1376 N N . ILE A 1 188 ? -15.727 5.818 -24.123 1.00 12.26 218 ILE A N 1
ATOM 1377 C CA . ILE A 1 188 ? -15.513 6.239 -25.494 1.00 13.71 218 ILE A CA 1
ATOM 1378 C C . ILE A 1 188 ? -14.494 7.369 -25.594 1.00 14.30 218 ILE A C 1
ATOM 1379 O O . ILE A 1 188 ? -14.045 7.715 -26.688 1.00 17.58 218 ILE A O 1
ATOM 1384 N N . ALA A 1 189 ? -14.106 7.907 -24.440 1.00 13.51 219 ALA A N 1
ATOM 1385 C CA . ALA A 1 189 ? -13.007 8.862 -24.337 1.00 15.65 219 ALA A CA 1
ATOM 1386 C C . ALA A 1 189 ? -12.534 8.848 -22.903 1.00 12.75 219 ALA A C 1
ATOM 1387 O O . ALA A 1 189 ? -13.305 8.555 -21.982 1.00 14.69 219 ALA A O 1
ATOM 1389 N N . LEU A 1 190 ? -11.268 9.180 -22.705 1.00 13.80 220 LEU A N 1
ATOM 1390 C CA . LEU A 1 190 ? -10.679 9.108 -21.379 1.00 13.69 220 LEU A CA 1
ATOM 1391 C C . LEU A 1 190 ? -9.705 10.254 -21.140 1.00 13.92 220 LEU A C 1
ATOM 1392 O O . LEU A 1 190 ? -8.906 10.616 -22.004 1.00 17.33 220 LEU A O 1
ATOM 1397 N N . GLU A 1 191 ? -9.787 10.810 -19.937 1.00 11.49 221 GLU A N 1
ATOM 1398 C CA . GLU A 1 191 ? -8.868 11.839 -19.465 1.00 12.68 221 GLU A CA 1
ATOM 1399 C C . GLU A 1 191 ? -7.447 11.288 -19.380 1.00 13.42 221 GLU A C 1
ATOM 1400 O O . GLU A 1 191 ? -7.245 10.081 -19.197 1.00 12.72 221 GLU A O 1
ATOM 1406 N N . SER A 1 192 ? -6.466 12.174 -19.499 1.00 13.47 222 SER A N 1
ATOM 1407 C CA . SER A 1 192 ? -5.067 11.785 -19.359 1.00 15.34 222 SER A CA 1
ATOM 1408 C C . SER A 1 192 ? -4.685 11.562 -17.905 1.00 15.09 222 SER A C 1
ATOM 1409 O O . SER A 1 192 ? -5.243 12.182 -17.006 1.00 14.72 222 SER A O 1
ATOM 1412 N N . LEU A 1 193 ? -3.696 10.705 -17.687 1.00 15.02 223 LEU A N 1
ATOM 1413 C CA . LEU A 1 193 ? -3.131 10.506 -16.356 1.00 14.42 223 LEU A CA 1
ATOM 1414 C C . LEU A 1 193 ? -2.362 11.725 -15.851 1.00 18.04 223 LEU A C 1
ATOM 1415 O O . LEU A 1 193 ? -2.044 11.811 -14.663 1.00 21.62 223 LEU A O 1
ATOM 1420 N N . THR A 1 194 ? -2.042 12.652 -16.750 1.00 15.41 224 THR A N 1
ATOM 1421 C CA . THR A 1 194 ? -1.337 13.874 -16.370 1.00 17.49 224 THR A CA 1
ATOM 1422 C C . THR A 1 194 ? -2.354 14.954 -16.044 1.00 24.29 224 THR A C 1
ATOM 1423 O O . THR A 1 194 ? -2.420 15.990 -16.709 1.00 33.26 224 THR A O 1
ATOM 1427 N N . SER A 1 195 ? -3.170 14.681 -15.036 1.00 16.65 225 SER A N 1
ATOM 1428 C CA . SER A 1 195 ? -4.208 15.597 -14.590 1.00 14.35 225 SER A CA 1
ATOM 1429 C C . SER A 1 195 ? -3.964 15.908 -13.115 1.00 13.18 225 SER A C 1
ATOM 1430 O O . SER A 1 195 ? -3.170 15.230 -12.454 1.00 16.20 225 SER A O 1
ATOM 1433 N N . PRO A 1 196 ? -4.651 16.927 -12.586 1.00 14.63 226 PRO A N 1
ATOM 1434 C CA . PRO A 1 196 ? -4.456 17.249 -11.166 1.00 13.05 226 PRO A CA 1
ATOM 1435 C C . PRO A 1 196 ? -5.378 16.462 -10.234 1.00 13.52 226 PRO A C 1
ATOM 1436 O O . PRO A 1 196 ? -5.529 16.859 -9.085 1.00 13.75 226 PRO A O 1
ATOM 1440 N N . TYR A 1 197 ? -5.937 15.352 -10.683 1.00 9.77 227 TYR A N 1
ATOM 1441 C CA . TYR A 1 197 ? -7.012 14.700 -9.934 1.00 9.68 227 TYR A CA 1
ATOM 1442 C C . TYR A 1 197 ? -6.644 13.457 -9.113 1.00 9.19 227 TYR A C 1
ATOM 1443 O O . TYR A 1 197 ? -7.505 12.611 -8.829 1.00 9.36 227 TYR A O 1
ATOM 1452 N N . ALA A 1 198 ? -5.388 13.357 -8.683 1.00 9.69 228 ALA A N 1
ATOM 1453 C CA . ALA A 1 198 ? -5.038 12.282 -7.756 1.00 10.89 228 ALA A CA 1
ATOM 1454 C C . ALA A 1 198 ? -5.890 12.387 -6.509 1.00 8.62 228 ALA A C 1
ATOM 1455 O O . ALA A 1 198 ? -6.100 13.474 -5.976 1.00 8.96 228 ALA A O 1
ATOM 1457 N N . ASN A 1 199 ? -6.351 11.246 -6.034 1.00 9.71 229 ASN A N 1
ATOM 1458 C CA . ASN A 1 199 ? -7.153 11.219 -4.827 1.00 8.58 229 ASN A CA 1
ATOM 1459 C C . ASN A 1 199 ? -6.238 11.224 -3.596 1.00 8.47 229 ASN A C 1
ATOM 1460 O O . ASN A 1 199 ? -5.026 11.017 -3.714 1.00 10.42 229 ASN A O 1
ATOM 1465 N N . LEU A 1 200 ? -6.816 11.441 -2.418 1.00 8.02 230 LEU A N 1
ATOM 1466 C CA . LEU A 1 200 ? -5.997 11.687 -1.240 1.00 7.97 230 LEU A CA 1
ATOM 1467 C C . LEU A 1 200 ? -6.706 11.257 0.041 1.00 9.33 230 LEU A C 1
ATOM 1468 O O . LEU A 1 200 ? -7.929 11.081 0.099 1.00 10.08 230 LEU A O 1
ATOM 1473 N N . ILE A 1 201 ? -5.909 11.082 1.084 1.00 9.47 231 ILE A N 1
ATOM 1474 C CA . ILE A 1 201 ? -6.441 10.921 2.432 1.00 11.11 231 ILE A CA 1
ATOM 1475 C C . ILE A 1 201 ? -6.447 12.286 3.111 1.00 11.76 231 ILE A C 1
ATOM 1476 O O . ILE A 1 201 ? -5.434 12.975 3.120 1.00 12.10 231 ILE A O 1
ATOM 1481 N N . ALA A 1 202 ? -7.600 12.683 3.647 1.00 10.70 232 ALA A N 1
ATOM 1482 C CA . ALA A 1 202 ? -7.735 13.973 4.319 1.00 10.97 232 ALA A CA 1
ATOM 1483 C C . ALA A 1 202 ? -7.900 13.780 5.816 1.00 11.26 232 ALA A C 1
ATOM 1484 O O . ALA A 1 202 ? -8.541 12.823 6.264 1.00 11.56 232 ALA A O 1
ATOM 1486 N N . VAL A 1 203 ? -7.323 14.703 6.580 1.00 11.81 233 VAL A N 1
ATOM 1487 C CA . VAL A 1 203 ? -7.481 14.731 8.031 1.00 11.76 233 VAL A CA 1
ATOM 1488 C C . VAL A 1 203 ? -7.692 16.166 8.491 1.00 12.39 233 VAL A C 1
ATOM 1489 O O . VAL A 1 203 ? -7.461 17.113 7.737 1.00 14.52 233 VAL A O 1
ATOM 1493 N N . ARG A 1 204 ? -8.150 16.340 9.722 1.00 12.52 234 ARG A N 1
ATOM 1494 C CA . ARG A 1 204 ? -8.241 17.689 10.266 1.00 16.40 234 ARG A CA 1
ATOM 1495 C C . ARG A 1 204 ? -6.840 18.279 10.383 1.00 16.41 234 ARG A C 1
ATOM 1496 O O . ARG A 1 204 ? -5.898 17.574 10.748 1.00 15.65 234 ARG A O 1
ATOM 1504 N N . ALA A 1 205 ? -6.720 19.570 10.075 1.00 15.31 235 ALA A N 1
ATOM 1505 C CA . ALA A 1 205 ? -5.451 20.284 10.149 1.00 16.47 235 ALA A CA 1
ATOM 1506 C C . ALA A 1 205 ? -4.767 20.085 11.499 1.00 20.23 235 ALA A C 1
ATOM 1507 O O . ALA A 1 205 ? -3.560 19.858 11.561 1.00 21.33 235 ALA A O 1
ATOM 1509 N N . LYS A 1 206 ? -5.548 20.162 12.574 1.00 18.95 236 LYS A N 1
ATOM 1510 C CA . LYS A 1 206 ? -5.007 20.032 13.922 1.00 22.98 236 LYS A CA 1
ATOM 1511 C C . LYS A 1 206 ? -4.441 18.640 14.200 1.00 21.36 236 LYS A C 1
ATOM 1512 O O . LYS A 1 206 ? -3.654 18.475 15.132 1.00 22.50 236 LYS A O 1
ATOM 1514 N N . ASP A 1 207 ? -4.831 17.652 13.400 1.00 19.35 237 ASP A N 1
ATOM 1515 C CA . ASP A 1 207 ? -4.378 16.278 13.603 1.00 19.67 237 ASP A CA 1
ATOM 1516 C C . ASP A 1 207 ? -3.248 15.883 12.674 1.00 18.56 237 ASP A C 1
ATOM 1517 O O . ASP A 1 207 ? -2.776 14.752 12.733 1.00 19.74 237 ASP A O 1
ATOM 1522 N N . LYS A 1 208 ? -2.833 16.795 11.798 1.00 21.20 238 LYS A N 1
ATOM 1523 C CA . LYS A 1 208 ? -1.977 16.421 10.671 1.00 19.68 238 LYS A CA 1
ATOM 1524 C C . LYS A 1 208 ? -0.632 15.845 11.097 1.00 18.70 238 LYS A C 1
ATOM 1525 O O . LYS A 1 208 ? -0.029 15.067 10.362 1.00 22.81 238 LYS A O 1
ATOM 1531 N N . ASP A 1 209 ? -0.181 16.195 12.298 1.00 19.98 239 ASP A N 1
ATOM 1532 C CA . ASP A 1 209 ? 1.111 15.720 12.771 1.00 24.94 239 ASP A CA 1
ATOM 1533 C C . ASP A 1 209 ? 1.005 14.599 13.809 1.00 23.51 239 ASP A C 1
ATOM 1534 O O . ASP A 1 209 ? 2.006 14.206 14.400 1.00 25.08 239 ASP A O 1
ATOM 1539 N N . GLN A 1 210 ? -0.199 14.077 14.018 1.00 21.91 240 GLN A N 1
ATOM 1540 C CA A GLN A 1 210 ? -0.375 12.960 14.938 0.62 23.04 240 GLN A CA 1
ATOM 1541 C CA B GLN A 1 210 ? -0.410 12.943 14.919 0.38 22.32 240 GLN A CA 1
ATOM 1542 C C . GLN A 1 210 ? 0.309 11.710 14.389 1.00 19.91 240 GLN A C 1
ATOM 1543 O O . GLN A 1 210 ? 0.267 11.448 13.196 1.00 18.82 240 GLN A O 1
ATOM 1554 N N . PRO A 1 211 ? 0.959 10.939 15.271 1.00 21.30 241 PRO A N 1
ATOM 1555 C CA . PRO A 1 211 ? 1.655 9.740 14.784 1.00 18.67 241 PRO A CA 1
ATOM 1556 C C . PRO A 1 211 ? 0.785 8.756 13.997 1.00 22.59 241 PRO A C 1
ATOM 1557 O O . PRO A 1 211 ? 1.298 8.116 13.080 1.00 19.64 241 PRO A O 1
ATOM 1561 N N . TRP A 1 212 ? -0.497 8.634 14.328 1.00 19.43 242 TRP A N 1
ATOM 1562 C CA . TRP A 1 212 ? -1.345 7.675 13.623 1.00 17.82 242 TRP A CA 1
ATOM 1563 C C . TRP A 1 212 ? -1.518 8.048 12.157 1.00 20.56 242 TRP A C 1
ATOM 1564 O O . TRP A 1 212 ? -1.768 7.180 11.315 1.00 18.62 242 TRP A O 1
ATOM 1575 N N . VAL A 1 213 ? -1.375 9.333 11.844 1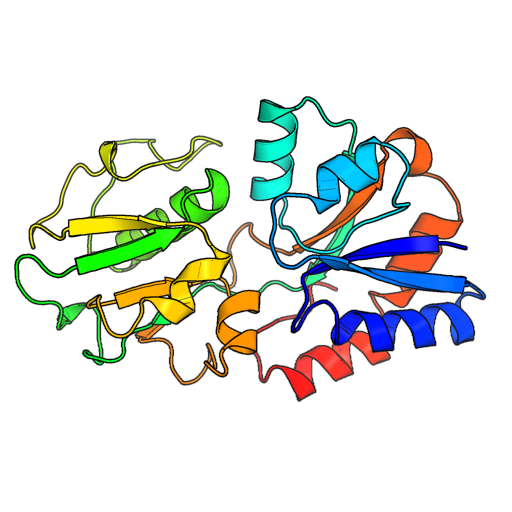.00 14.36 243 VAL A N 1
ATOM 1576 C CA . VAL A 1 213 ? -1.600 9.780 10.476 1.00 15.53 243 VAL A CA 1
ATOM 1577 C C . VAL A 1 213 ? -0.564 9.186 9.527 1.00 16.53 243 VAL A C 1
ATOM 1578 O O . VAL A 1 213 ? -0.918 8.592 8.513 1.00 14.95 243 VAL A O 1
ATOM 1582 N N . LYS A 1 214 ? 0.714 9.341 9.837 1.00 17.32 244 LYS A N 1
ATOM 1583 C CA . LYS A 1 214 ? 1.756 8.765 8.998 1.00 16.93 244 LYS A CA 1
ATOM 1584 C C . LYS A 1 214 ? 1.602 7.249 8.923 1.00 16.57 244 LYS A C 1
ATOM 1585 O O . LYS A 1 214 ? 1.826 6.649 7.874 1.00 20.00 244 LYS A O 1
ATOM 1587 N N . LYS A 1 215 ? 1.202 6.633 10.033 1.00 19.08 245 LYS A N 1
ATOM 1588 C CA . LYS A 1 215 ? 1.013 5.188 10.059 1.00 19.03 245 LYS A CA 1
ATOM 1589 C C . LYS A 1 215 ? -0.142 4.764 9.138 1.00 19.76 245 LYS A C 1
ATOM 1590 O O . LYS A 1 215 ? -0.022 3.782 8.397 1.00 18.63 245 LYS A O 1
ATOM 1596 N N . LEU A 1 216 ? -1.247 5.509 9.177 1.00 15.48 246 LEU A N 1
ATOM 1597 C CA . LEU A 1 216 ? -2.384 5.228 8.310 1.00 15.88 246 LEU A CA 1
ATOM 1598 C C . LEU A 1 216 ? -2.005 5.363 6.840 1.00 16.88 246 LEU A C 1
ATOM 1599 O O . LEU A 1 216 ? -2.357 4.510 6.024 1.00 14.93 246 LEU A O 1
ATOM 1604 N N . VAL A 1 217 ? -1.293 6.437 6.510 1.00 13.62 247 VAL A N 1
ATOM 1605 C CA . VAL A 1 217 ? -0.876 6.683 5.133 1.00 14.07 247 VAL A CA 1
ATOM 1606 C C . VAL A 1 217 ? 0.072 5.574 4.681 1.00 15.13 247 VAL A C 1
ATOM 1607 O O . VAL A 1 217 ? 0.006 5.129 3.542 1.00 15.84 247 VAL A O 1
ATOM 1611 N N . LYS A 1 218 ? 0.918 5.101 5.594 1.00 14.70 248 LYS A N 1
ATOM 1612 C CA . LYS A 1 218 ? 1.844 3.999 5.302 1.00 17.61 248 LYS A CA 1
ATOM 1613 C C . LYS A 1 218 ? 1.080 2.715 4.968 1.00 19.22 248 LYS A C 1
ATOM 1614 O O . LYS A 1 218 ? 1.436 1.982 4.032 1.00 18.08 248 LYS A O 1
ATOM 1616 N N . ALA A 1 219 ? 0.016 2.465 5.725 1.00 14.93 249 ALA A N 1
ATOM 1617 C CA . ALA A 1 219 ? -0.859 1.317 5.479 1.00 17.81 249 ALA A CA 1
ATOM 1618 C C . ALA A 1 219 ? -1.521 1.385 4.112 1.00 14.78 249 ALA A C 1
ATOM 1619 O O . ALA A 1 219 ? -1.656 0.365 3.445 1.00 15.70 249 ALA A O 1
ATOM 1621 N N . TYR A 1 220 ? -1.939 2.579 3.700 1.00 12.48 250 TYR A N 1
ATOM 1622 C CA . TYR A 1 220 ? -2.556 2.729 2.400 1.00 11.98 250 TYR A CA 1
ATOM 1623 C C . TYR A 1 220 ? -1.491 2.572 1.323 1.00 14.56 250 TYR A C 1
ATOM 1624 O O . TYR A 1 220 ? -1.686 1.853 0.336 1.00 13.93 250 TYR A O 1
ATOM 1633 N N . GLN A 1 221 ? -0.366 3.253 1.519 1.00 13.59 251 GLN A N 1
ATOM 1634 C CA . GLN A 1 221 ? 0.691 3.293 0.511 1.00 14.13 251 GLN A CA 1
ATOM 1635 C C . GLN A 1 221 ? 1.602 2.084 0.653 1.00 16.58 251 GLN A C 1
ATOM 1636 O O . GLN A 1 221 ? 2.810 2.209 0.846 1.00 18.95 251 GLN A O 1
ATOM 1642 N N . SER A 1 222 ? 0.997 0.908 0.544 1.00 15.81 252 SER A N 1
ATOM 1643 C CA . SER A 1 222 ? 1.667 -0.355 0.814 1.00 18.03 252 SER A CA 1
ATOM 1644 C C . SER A 1 222 ? 1.657 -1.241 -0.424 1.00 18.16 252 SER A C 1
ATOM 1645 O O . SER A 1 222 ? 0.819 -1.060 -1.305 1.00 16.30 252 SER A O 1
ATOM 1648 N N . PRO A 1 223 ? 2.593 -2.203 -0.496 1.00 19.17 253 PRO A N 1
ATOM 1649 C CA . PRO A 1 223 ? 2.595 -3.137 -1.628 1.00 19.21 253 PRO A CA 1
ATOM 1650 C C . PRO A 1 223 ? 1.279 -3.906 -1.757 1.00 19.57 253 PRO A C 1
ATOM 1651 O O . PRO A 1 223 ? 0.824 -4.134 -2.877 1.00 20.41 253 PRO A O 1
ATOM 1655 N N . GLU A 1 224 ? 0.685 -4.296 -0.630 1.00 20.64 254 GLU A N 1
ATOM 1656 C CA . GLU A 1 224 ? -0.567 -5.046 -0.644 1.00 20.15 254 GLU A CA 1
ATOM 1657 C C . GLU A 1 224 ? -1.672 -4.256 -1.325 1.00 18.79 254 GLU A C 1
ATOM 1658 O O . GLU A 1 224 ? -2.422 -4.783 -2.142 1.00 18.14 254 GLU A O 1
ATOM 1664 N N . VAL A 1 225 ? -1.775 -2.983 -0.972 1.00 17.27 255 VAL A N 1
ATOM 1665 C CA . VAL A 1 225 ? -2.807 -2.122 -1.540 1.00 15.59 255 VAL A CA 1
ATOM 1666 C C . VAL A 1 225 ? -2.558 -1.818 -3.026 1.00 15.86 255 VAL A C 1
ATOM 1667 O O . VAL A 1 225 ? -3.485 -1.861 -3.841 1.00 16.11 255 VAL A O 1
ATOM 1671 N N . LYS A 1 226 ? -1.306 -1.539 -3.383 1.00 16.65 256 LYS A N 1
ATOM 1672 C CA . LYS A 1 226 ? -0.975 -1.301 -4.783 1.00 17.86 256 LYS A CA 1
ATOM 1673 C C . LYS A 1 226 ? -1.315 -2.525 -5.624 1.00 18.78 256 LYS A C 1
ATOM 1674 O O . LYS A 1 226 ? -1.892 -2.401 -6.700 1.00 17.97 256 LYS A O 1
ATOM 1680 N N . GLU A 1 227 ? -0.979 -3.702 -5.113 1.00 18.78 257 GLU A N 1
ATOM 1681 C CA . GLU A 1 227 ? -1.269 -4.946 -5.821 1.00 22.21 257 GLU A CA 1
ATOM 1682 C C . GLU A 1 227 ? -2.776 -5.125 -5.989 1.00 22.49 257 GLU A C 1
ATOM 1683 O O . GLU A 1 227 ? -3.246 -5.519 -7.061 1.00 20.97 257 GLU A O 1
ATOM 1685 N N . PHE A 1 228 ? -3.532 -4.828 -4.933 1.00 16.67 258 PHE A N 1
ATOM 1686 C CA . PHE A 1 228 ? -4.983 -4.934 -5.005 1.00 17.52 258 PHE A CA 1
ATOM 1687 C C . PHE A 1 228 ? -5.558 -3.974 -6.048 1.00 16.20 258 PHE A C 1
ATOM 1688 O O . PHE A 1 228 ? -6.372 -4.360 -6.886 1.00 17.30 258 PHE A O 1
ATOM 1696 N N . ILE A 1 229 ? -5.123 -2.721 -6.002 1.00 16.11 259 ILE A N 1
ATOM 1697 C CA . ILE A 1 229 ? -5.596 -1.738 -6.972 1.00 15.94 259 ILE A CA 1
ATOM 1698 C C . ILE A 1 229 ? -5.337 -2.160 -8.422 1.00 17.82 259 ILE A C 1
ATOM 1699 O O . ILE A 1 229 ? -6.236 -2.067 -9.272 1.00 17.21 259 ILE A O 1
ATOM 1704 N N . LYS A 1 230 ? -4.124 -2.627 -8.696 1.00 18.78 260 LYS A N 1
ATOM 1705 C CA . LYS A 1 230 ? -3.771 -3.094 -10.035 1.00 24.85 260 LYS A CA 1
ATOM 1706 C C . LYS A 1 230 ? -4.691 -4.217 -10.501 1.00 21.37 260 LYS A C 1
ATOM 1707 O O . LYS A 1 230 ? -5.275 -4.156 -11.592 1.00 24.23 260 LYS A O 1
ATOM 1713 N N . LYS A 1 231 ? -4.811 -5.244 -9.666 1.00 21.39 261 LYS A N 1
ATOM 1714 C CA . LYS A 1 231 ? -5.524 -6.460 -10.034 1.00 21.91 261 LYS A CA 1
ATOM 1715 C C . LYS A 1 231 ? -7.029 -6.247 -10.134 1.00 24.20 261 LYS A C 1
ATOM 1716 O O . LYS A 1 231 ? -7.669 -6.714 -11.071 1.00 25.19 261 LYS A O 1
ATOM 1718 N N . GLN A 1 232 ? -7.592 -5.535 -9.166 1.00 16.52 262 GLN A N 1
ATOM 1719 C CA . GLN A 1 232 ? -9.040 -5.437 -9.052 1.00 16.65 262 GLN A CA 1
ATOM 1720 C C . GLN A 1 232 ? -9.653 -4.493 -10.080 1.00 17.91 262 GLN A C 1
ATOM 1721 O O . GLN A 1 232 ? -10.754 -4.738 -10.571 1.00 20.82 262 GLN A O 1
ATOM 1727 N N . PHE A 1 233 ? -8.951 -3.409 -10.399 1.00 17.16 263 PHE A N 1
ATOM 1728 C CA . PHE A 1 233 ? -9.553 -2.354 -11.203 1.00 17.20 263 PHE A CA 1
ATOM 1729 C C . PHE A 1 233 ? -8.963 -2.212 -12.601 1.00 18.29 263 PHE A C 1
ATOM 1730 O O . PHE A 1 233 ? -9.338 -1.307 -13.353 1.00 18.30 263 PHE A O 1
ATOM 1738 N N . LYS A 1 234 ? -8.047 -3.118 -12.936 1.00 22.92 264 LYS A N 1
ATOM 1739 C CA . LYS A 1 234 ? -7.640 -3.357 -14.327 1.00 23.29 264 LYS A CA 1
ATOM 1740 C C . LYS A 1 234 ? -7.003 -2.160 -15.038 1.00 21.31 264 LYS A C 1
ATOM 1741 O O . LYS A 1 234 ? -7.028 -2.076 -16.267 1.00 23.12 264 LYS A O 1
ATOM 1743 N N . GLY A 1 235 ? -6.425 -1.243 -14.272 1.00 18.52 265 GLY A N 1
ATOM 1744 C CA . GLY A 1 235 ? -5.775 -0.083 -14.856 1.00 17.71 265 GLY A CA 1
ATOM 1745 C C . GLY A 1 235 ? -6.601 1.193 -14.820 1.00 15.47 265 GLY A C 1
ATOM 1746 O O . GLY A 1 235 ? -6.096 2.270 -15.129 1.00 17.59 265 GLY A O 1
ATOM 1747 N N . SER A 1 236 ? -7.874 1.081 -14.448 1.00 14.03 266 SER A N 1
ATOM 1748 C CA . SER A 1 236 ? -8.737 2.257 -14.350 1.00 12.62 266 SER A CA 1
ATOM 1749 C C . SER A 1 236 ? -8.362 3.141 -13.157 1.00 12.06 266 SER A C 1
ATOM 1750 O O . SER A 1 236 ? -8.718 4.318 -13.103 1.00 13.29 266 SER A O 1
ATOM 1753 N N . MET A 1 237 ? -7.651 2.558 -12.196 1.00 11.81 267 MET A N 1
ATOM 1754 C CA . MET A 1 237 ? -7.130 3.285 -11.049 1.00 12.23 267 MET A CA 1
ATOM 1755 C C . MET A 1 237 ? -5.640 2.994 -11.004 1.00 13.26 267 MET A C 1
ATOM 1756 O O . MET A 1 237 ? -5.222 1.845 -11.131 1.00 13.19 267 MET A O 1
ATOM 1761 N N . VAL A 1 238 ? -4.850 4.053 -10.878 1.00 11.48 268 VAL A N 1
ATOM 1762 C CA . VAL A 1 238 ? -3.401 3.946 -10.867 1.00 12.28 268 VAL A CA 1
ATOM 1763 C C . VAL A 1 238 ? -2.887 4.486 -9.535 1.00 12.51 268 VAL A C 1
ATOM 1764 O O . VAL A 1 238 ? -3.212 5.608 -9.147 1.00 11.07 268 VAL A O 1
ATOM 1768 N N . ALA A 1 239 ? -2.110 3.675 -8.823 1.00 15.03 269 ALA A N 1
ATOM 1769 C CA . ALA A 1 239 ? -1.613 4.086 -7.519 1.00 13.74 269 ALA A CA 1
ATOM 1770 C C . ALA A 1 239 ? -0.829 5.383 -7.619 1.00 14.13 269 ALA A C 1
ATOM 1771 O O . ALA A 1 239 ? -0.093 5.617 -8.580 1.00 13.76 269 ALA A O 1
ATOM 1773 N N . SER A 1 240 ? -0.986 6.229 -6.607 1.00 12.32 270 SER A N 1
ATOM 1774 C CA . SER A 1 240 ? -0.264 7.491 -6.559 1.00 13.16 270 SER A CA 1
ATOM 1775 C C . SER A 1 240 ? 0.927 7.423 -5.605 1.00 14.18 270 SER A C 1
ATOM 1776 O O . SER A 1 240 ? 1.347 8.438 -5.062 1.00 17.31 270 SER A O 1
ATOM 1779 N N . PHE A 1 241 ? 1.477 6.223 -5.447 1.00 14.42 271 PHE A N 1
ATOM 1780 C CA . PHE A 1 241 ? 2.625 5.982 -4.583 1.00 15.59 271 PHE A CA 1
ATOM 1781 C C . PHE A 1 241 ? 3.397 4.799 -5.130 1.00 18.87 271 PHE A C 1
ATOM 1782 O O . PHE A 1 241 ? 4.494 4.494 -4.652 1.00 21.98 271 PHE A O 1
#

B-factor: mean 21.3, std 10.02, range [6.58, 61.26]